Protein AF-A0A6L9YVB8-F1 (afdb_monomer)

pLDDT: mean 88.88, std 10.33, range [46.5, 97.81]

Mean predicted aligned error: 9.65 Å

Nearest PDB structures (foldseek):
  4tko-assembly1_B  TM=4.873E-01  e=1.739E-03  Aquifex aeolicus VF5
  4mh6-assembly1_A  TM=8.740E-01  e=1.636E-01  Vibrio parahaemolyticus RIMD 2210633
  7nna-assembly1_A  TM=8.241E-01  e=1.924E-01  Klebsiella pneumoniae
  5xg2-assembly1_A  TM=4.165E-01  e=1.598E-02  Pyrococcus yayanosii CH1
  7a0g-assembly1_FFF  TM=4.648E-01  e=8.749E-01  Serratia marcescens

Radius of gyration: 40.39 Å; Cα contacts (8 Å, |Δi|>4): 113; chains: 1; bounding box: 75×38×118 Å

Solvent-accessible surface area (backbone atoms only — not comparable to full-atom values): 9474 Å² total; per-residue (Å²): 134,66,64,69,61,50,54,57,52,53,53,48,55,53,35,51,50,46,32,55,51,26,49,48,45,30,53,55,25,51,52,48,28,53,51,28,50,51,47,32,53,51,29,51,51,49,33,51,51,26,51,51,48,32,52,50,28,52,52,51,27,54,52,25,48,54,50,22,55,50,27,46,53,47,25,56,49,38,51,53,36,40,77,70,68,77,52,56,72,68,59,32,50,51,31,47,51,50,25,52,53,26,46,53,46,28,54,52,24,50,52,43,34,55,50,27,51,50,47,33,53,52,28,49,52,51,31,52,52,31,49,51,50,31,54,53,26,49,53,46,29,56,53,24,50,52,46,28,52,52,32,49,52,53,38,51,53,52,53,50,54,56,53,70,72,56,90,68,80,95,66,94,83,80,87,87,78,84,95,77,72,90,71,135

Sequence (184 aa):
MPIASCLARSAITVAAAAEVEATKGVITAMASLQQSQASVRAEQANQARALASLAQAKADMKKAIAARNLAETEMKRYQRLWQQGVVSASDRDRAVTQFQDAQAAVEAAEAGIVSAQSQIRAAQASLEAARGELIAAQAQIDTAESAVSSAKAQLNKRNVILKDTVLRAPFDGIVAYLNIREGL

Foldseek 3Di:
DVPVVVVLVVVLVVLVVQLVVLVVLLVVLVVLLVVLVVQLVVLVVQLVVLVVQLVVLVVQLVVLVVQLVVLVVLLVVVVVCVVVVNDDPVSNVVSVVSNVVSVVSNVVSVVSNVVSVVSNVVSVVSSVVSVVSSVVSVVSNVVSVVSSVVSVVVSVVSVVVSVVVDDDDPDDDDDPDDPDDDDD

Structure (mmCIF, N/CA/C/O backbone):
data_AF-A0A6L9YVB8-F1
#
_entry.id   AF-A0A6L9YVB8-F1
#
loop_
_atom_site.group_PDB
_atom_site.id
_atom_site.type_symbol
_atom_site.label_atom_id
_atom_site.label_alt_id
_atom_site.label_comp_id
_atom_site.label_asym_id
_atom_site.label_entity_id
_atom_site.label_seq_id
_atom_site.pdbx_PDB_ins_code
_atom_site.Cartn_x
_atom_site.Cartn_y
_atom_site.Cartn_z
_atom_site.occupancy
_atom_site.B_iso_or_equiv
_atom_site.auth_seq_id
_atom_site.auth_comp_id
_atom_site.auth_asym_id
_atom_site.auth_atom_id
_atom_site.pdbx_PDB_model_num
ATOM 1 N N . MET 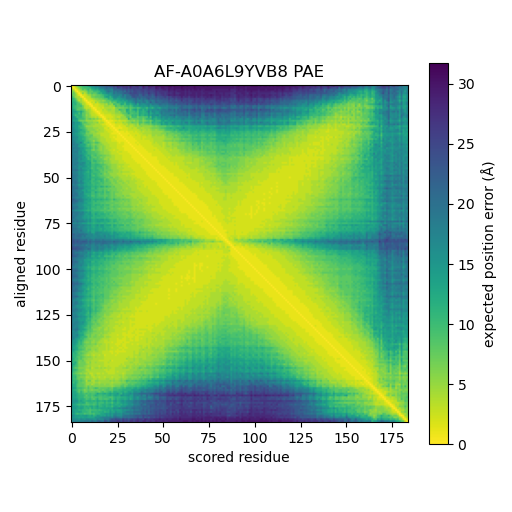A 1 1 ? 30.665 -2.727 -63.422 1.00 46.50 1 MET A N 1
ATOM 2 C CA . MET A 1 1 ? 30.998 -2.441 -62.006 1.00 46.50 1 MET A CA 1
ATOM 3 C C . MET A 1 1 ? 29.789 -2.542 -61.036 1.00 46.50 1 MET A C 1
ATOM 5 O O . MET A 1 1 ? 29.476 -1.558 -60.377 1.00 46.50 1 MET A O 1
ATOM 9 N N . PRO A 1 2 ? 29.093 -3.690 -60.871 1.00 52.44 2 PRO A N 1
ATOM 10 C CA . PRO A 1 2 ? 27.912 -3.752 -59.988 1.00 52.44 2 PRO A CA 1
ATOM 11 C C . PRO A 1 2 ? 28.210 -4.158 -58.526 1.00 52.44 2 PRO A C 1
ATOM 13 O O . PRO A 1 2 ? 27.373 -3.956 -57.651 1.00 52.44 2 PRO A O 1
ATOM 16 N N . ILE A 1 3 ? 29.392 -4.713 -58.230 1.00 50.06 3 ILE A N 1
ATOM 17 C CA . ILE A 1 3 ? 29.638 -5.453 -56.974 1.00 50.06 3 ILE A CA 1
ATOM 18 C C . ILE A 1 3 ? 29.879 -4.518 -55.769 1.00 50.06 3 ILE A C 1
ATOM 20 O O . ILE A 1 3 ? 29.313 -4.740 -54.701 1.00 50.06 3 ILE A O 1
ATOM 24 N N . ALA A 1 4 ? 30.636 -3.426 -55.940 1.00 52.09 4 ALA A N 1
ATOM 25 C CA . ALA A 1 4 ? 30.915 -2.464 -54.862 1.00 52.09 4 ALA A CA 1
ATOM 26 C C . ALA A 1 4 ? 29.665 -1.661 -54.437 1.00 52.09 4 ALA A C 1
ATOM 28 O O . ALA A 1 4 ? 29.431 -1.444 -53.249 1.00 52.09 4 ALA A O 1
ATOM 29 N N . SER A 1 5 ? 28.817 -1.297 -55.406 1.00 55.34 5 SER A N 1
ATOM 30 C CA . SER A 1 5 ? 27.513 -0.656 -55.174 1.00 55.34 5 SER A CA 1
ATOM 31 C C . SER A 1 5 ? 26.540 -1.590 -54.441 1.00 55.34 5 SER A C 1
ATOM 33 O O . SER A 1 5 ? 25.846 -1.166 -53.517 1.00 55.34 5 SER A O 1
ATOM 35 N N . CYS A 1 6 ? 26.538 -2.885 -54.779 1.00 56.59 6 CYS A N 1
ATOM 36 C CA . CYS A 1 6 ? 25.674 -3.875 -54.137 1.00 56.59 6 CYS A CA 1
ATOM 37 C C . CYS A 1 6 ? 26.050 -4.128 -52.662 1.00 56.59 6 CYS A C 1
ATOM 39 O O . CYS A 1 6 ? 25.160 -4.192 -51.816 1.00 56.59 6 CYS A O 1
ATOM 41 N N . LEU A 1 7 ? 27.349 -4.198 -52.340 1.00 60.94 7 LEU A N 1
ATOM 42 C CA . LEU A 1 7 ? 27.860 -4.383 -50.970 1.00 60.94 7 LEU A CA 1
ATOM 43 C C . LEU A 1 7 ? 27.592 -3.175 -50.057 1.00 60.94 7 LEU A C 1
ATOM 45 O O . LEU A 1 7 ? 27.218 -3.334 -48.894 1.00 60.94 7 LEU A O 1
ATOM 49 N N . ALA A 1 8 ? 27.754 -1.955 -50.574 1.00 63.12 8 ALA A N 1
ATOM 50 C CA . ALA A 1 8 ? 27.463 -0.745 -49.806 1.00 63.12 8 ALA A CA 1
ATOM 51 C C . ALA A 1 8 ? 25.956 -0.603 -49.526 1.00 63.12 8 ALA A C 1
ATOM 53 O O . ALA A 1 8 ? 25.550 -0.206 -48.432 1.00 63.12 8 ALA A O 1
ATOM 54 N N . ARG A 1 9 ? 25.115 -1.002 -50.487 1.00 68.44 9 ARG A N 1
ATOM 55 C CA . ARG A 1 9 ? 23.655 -0.973 -50.350 1.00 68.44 9 ARG A CA 1
ATOM 56 C C . ARG A 1 9 ? 23.138 -2.051 -49.392 1.00 68.44 9 ARG A C 1
ATOM 58 O O . ARG A 1 9 ? 22.265 -1.748 -48.583 1.00 68.44 9 ARG A O 1
ATOM 65 N N . SER A 1 10 ? 23.722 -3.254 -49.399 1.00 70.19 10 SER A N 1
ATOM 66 C CA . SER A 1 10 ? 23.383 -4.307 -48.430 1.00 70.19 10 SER A CA 1
ATOM 67 C C . SER A 1 10 ? 23.816 -3.956 -46.999 1.00 70.19 10 SER A C 1
ATOM 69 O O . SER A 1 10 ? 23.115 -4.274 -46.040 1.00 70.19 10 SER A O 1
ATOM 71 N N . ALA A 1 11 ? 24.938 -3.250 -46.826 1.00 70.38 11 ALA A N 1
ATOM 72 C CA . ALA A 1 11 ? 25.381 -2.780 -45.511 1.00 70.38 11 ALA A CA 1
ATOM 73 C C . ALA A 1 11 ? 24.422 -1.740 -44.895 1.00 70.38 11 ALA A C 1
ATOM 75 O O . ALA A 1 11 ? 24.215 -1.736 -43.682 1.00 70.38 11 ALA A O 1
ATOM 76 N N . ILE A 1 12 ? 23.799 -0.889 -45.717 1.00 74.44 12 ILE A N 1
ATOM 77 C CA . ILE A 1 12 ? 22.798 0.089 -45.262 1.00 74.44 12 ILE A CA 1
ATOM 78 C C . ILE A 1 12 ? 21.484 -0.599 -44.898 1.00 74.44 12 ILE A C 1
ATOM 80 O O . ILE A 1 12 ? 20.889 -0.249 -43.886 1.00 74.44 12 ILE A O 1
ATOM 84 N N . THR A 1 13 ? 21.046 -1.610 -45.655 1.00 76.69 13 THR A N 1
ATOM 85 C CA . THR A 1 13 ? 19.832 -2.366 -45.302 1.00 76.69 13 THR A CA 1
ATOM 86 C C . THR A 1 13 ? 19.990 -3.134 -43.990 1.00 76.69 13 THR A C 1
ATOM 88 O O . THR A 1 13 ? 19.048 -3.193 -43.206 1.00 76.69 13 THR A O 1
ATOM 91 N N . VAL A 1 14 ? 21.186 -3.664 -43.703 1.00 79.25 14 VAL A N 1
ATOM 92 C CA . VAL A 1 14 ? 21.484 -4.312 -42.412 1.00 79.25 14 VAL A CA 1
ATOM 93 C C . VAL A 1 14 ? 21.508 -3.288 -41.274 1.00 79.25 14 VAL A C 1
ATOM 95 O O . VAL A 1 14 ? 20.951 -3.537 -40.209 1.00 79.25 14 VAL A O 1
ATOM 98 N N . ALA A 1 15 ? 22.089 -2.108 -41.499 1.00 72.12 15 ALA A N 1
ATOM 99 C CA . ALA A 1 15 ? 22.085 -1.033 -40.510 1.00 72.12 15 ALA A CA 1
ATOM 100 C C . ALA A 1 15 ? 20.670 -0.453 -40.273 1.00 72.12 15 ALA A C 1
ATOM 102 O O . ALA A 1 15 ? 20.335 -0.109 -39.144 1.00 72.12 15 ALA A O 1
ATOM 103 N N . ALA A 1 16 ? 19.812 -0.417 -41.299 1.00 76.19 16 ALA A N 1
ATOM 104 C CA . ALA A 1 16 ? 18.411 -0.001 -41.189 1.00 76.19 16 ALA A CA 1
ATOM 105 C C . ALA A 1 16 ? 17.584 -1.027 -40.407 1.00 76.19 16 ALA A C 1
ATOM 107 O O . ALA A 1 16 ? 16.776 -0.660 -39.558 1.00 76.19 16 ALA A O 1
ATOM 108 N N . ALA A 1 17 ? 17.840 -2.319 -40.625 1.00 76.50 17 ALA A N 1
ATOM 109 C CA . ALA A 1 17 ? 17.250 -3.382 -39.820 1.00 76.50 17 ALA A CA 1
ATOM 110 C C . ALA A 1 17 ? 17.662 -3.285 -38.338 1.00 76.50 17 ALA A C 1
ATOM 112 O O . ALA A 1 17 ? 16.832 -3.529 -37.466 1.00 76.50 17 ALA A O 1
ATOM 113 N N . ALA A 1 18 ? 18.898 -2.865 -38.040 1.00 78.00 18 ALA A N 1
ATOM 114 C CA . ALA A 1 18 ? 19.359 -2.655 -36.665 1.00 78.00 18 ALA A CA 1
ATOM 115 C C . ALA A 1 18 ? 18.632 -1.496 -35.950 1.00 78.00 18 ALA A C 1
ATOM 117 O O . ALA A 1 18 ? 18.346 -1.602 -34.760 1.00 78.00 18 ALA A O 1
ATOM 118 N N . GLU A 1 19 ? 18.274 -0.414 -36.654 1.00 78.81 19 GLU A N 1
ATOM 119 C CA . GLU A 1 19 ? 17.447 0.667 -36.088 1.00 78.81 19 GLU A CA 1
ATOM 120 C C . GLU A 1 19 ? 16.006 0.201 -35.818 1.00 78.81 19 GLU A C 1
ATOM 122 O O . GLU A 1 19 ? 15.428 0.506 -34.772 1.00 78.81 19 GLU A O 1
ATOM 127 N N . VAL A 1 20 ? 15.429 -0.585 -36.732 1.00 83.38 20 VAL A N 1
ATOM 128 C CA . VAL A 1 20 ? 14.093 -1.175 -36.547 1.00 83.38 20 VAL A CA 1
ATOM 129 C C . VAL A 1 20 ? 14.074 -2.131 -35.350 1.00 83.38 20 VAL A C 1
ATOM 131 O O . VAL A 1 20 ? 13.116 -2.144 -34.583 1.00 83.38 20 VAL A O 1
ATOM 134 N N . GLU A 1 21 ? 15.134 -2.906 -35.137 1.00 80.88 21 GLU A N 1
ATOM 135 C CA . GLU A 1 21 ? 15.222 -3.796 -33.978 1.00 80.88 21 GLU A CA 1
ATOM 136 C C . GLU A 1 21 ? 15.418 -3.024 -32.665 1.00 80.88 21 GLU A C 1
ATOM 138 O O . GLU A 1 21 ? 14.749 -3.306 -31.671 1.00 80.88 21 GLU A O 1
ATOM 143 N N . ALA A 1 22 ? 16.248 -1.978 -32.671 1.00 80.88 22 ALA A N 1
ATOM 144 C CA . ALA A 1 22 ? 16.422 -1.110 -31.508 1.00 80.88 22 ALA A CA 1
ATOM 145 C C . ALA A 1 22 ? 15.116 -0.382 -31.127 1.00 80.88 22 ALA A C 1
ATOM 147 O O . ALA A 1 22 ? 14.786 -0.268 -29.948 1.00 80.88 22 ALA A O 1
ATOM 148 N N . THR A 1 23 ? 14.329 0.066 -32.112 1.00 84.00 23 THR A N 1
ATOM 149 C CA . THR A 1 23 ? 13.027 0.717 -31.865 1.00 84.00 23 THR A CA 1
ATOM 150 C C . THR A 1 23 ? 11.964 -0.260 -31.366 1.00 84.00 23 THR A C 1
ATOM 152 O O . THR A 1 23 ? 11.189 0.097 -30.480 1.00 84.00 23 THR A O 1
ATOM 155 N N . LYS A 1 24 ? 11.957 -1.515 -31.834 1.00 86.94 24 LYS A N 1
ATOM 156 C CA . LYS A 1 24 ? 11.151 -2.578 -31.206 1.00 86.94 24 LYS A CA 1
ATOM 157 C C . LYS A 1 24 ? 11.552 -2.808 -29.751 1.00 86.94 24 LYS A C 1
ATOM 159 O O . LYS A 1 24 ? 10.667 -2.972 -28.918 1.00 86.94 24 LYS A O 1
ATOM 164 N N . GLY A 1 25 ? 12.849 -2.750 -29.437 1.00 86.94 25 GLY A N 1
ATOM 165 C CA . GLY A 1 25 ? 13.351 -2.795 -28.061 1.00 86.94 25 GLY A CA 1
ATOM 166 C C . GLY A 1 25 ? 12.708 -1.724 -27.174 1.00 86.94 25 GLY A C 1
ATOM 167 O O . GLY A 1 25 ? 12.190 -2.042 -26.103 1.00 86.94 25 GLY A O 1
ATOM 168 N N . VAL A 1 26 ? 12.624 -0.482 -27.664 1.00 89.69 26 VAL A N 1
ATOM 169 C CA . VAL A 1 26 ? 11.918 0.610 -26.967 1.00 89.69 26 VAL A CA 1
ATOM 170 C C . VAL A 1 26 ? 10.433 0.287 -26.787 1.00 89.69 26 VAL A C 1
ATOM 172 O O . VAL A 1 26 ? 9.921 0.418 -25.682 1.00 89.69 26 VAL A O 1
ATOM 175 N N . ILE A 1 27 ? 9.740 -0.205 -27.819 1.00 89.94 27 ILE A N 1
ATOM 176 C CA . ILE A 1 27 ? 8.314 -0.573 -27.716 1.00 89.94 27 ILE A CA 1
ATOM 177 C C . ILE A 1 27 ? 8.095 -1.654 -26.646 1.00 89.94 27 ILE A C 1
ATOM 179 O O . ILE A 1 27 ? 7.169 -1.549 -25.842 1.00 89.94 27 ILE A O 1
ATOM 183 N N . THR A 1 28 ? 8.957 -2.673 -26.592 1.00 89.69 28 THR A N 1
ATOM 184 C CA . THR A 1 28 ? 8.869 -3.722 -25.565 1.00 89.69 28 THR A CA 1
ATOM 185 C C . THR A 1 28 ? 9.158 -3.194 -24.157 1.00 89.69 28 THR A C 1
ATOM 187 O O . THR A 1 28 ? 8.483 -3.601 -23.213 1.00 89.69 28 THR A O 1
ATOM 190 N N . ALA A 1 29 ? 10.084 -2.240 -24.012 1.00 89.50 29 ALA A N 1
ATOM 191 C CA . ALA A 1 29 ? 10.382 -1.583 -22.738 1.00 89.50 29 ALA A CA 1
ATOM 192 C C . ALA A 1 29 ? 9.262 -0.616 -22.296 1.00 89.50 29 ALA A C 1
ATOM 194 O O . ALA A 1 29 ? 8.936 -0.510 -21.118 1.00 89.50 29 ALA A O 1
ATOM 195 N N . MET A 1 30 ? 8.592 0.055 -23.236 1.00 88.50 30 MET A N 1
ATOM 196 C CA . MET A 1 30 ? 7.396 0.849 -22.936 1.00 88.50 30 MET A CA 1
ATOM 197 C C . MET A 1 30 ? 6.230 -0.040 -22.492 1.00 88.50 30 MET A C 1
ATOM 199 O O . MET A 1 30 ? 5.486 0.323 -21.580 1.00 88.50 30 MET A O 1
ATOM 203 N N . ALA A 1 31 ? 6.080 -1.223 -23.095 1.00 92.00 31 ALA A N 1
ATOM 204 C CA . ALA A 1 31 ? 5.087 -2.202 -22.665 1.00 92.00 31 ALA A CA 1
ATOM 205 C C . ALA A 1 31 ? 5.377 -2.734 -21.249 1.00 92.00 31 ALA A C 1
ATOM 207 O O . ALA A 1 31 ? 4.446 -2.867 -20.452 1.00 92.00 31 ALA A O 1
ATOM 208 N N . SER A 1 32 ? 6.647 -2.979 -20.897 1.00 89.88 32 SER A N 1
ATOM 209 C CA . SER A 1 32 ? 7.015 -3.364 -19.527 1.00 89.88 32 SER A CA 1
ATOM 210 C C . SER A 1 32 ? 6.775 -2.228 -18.527 1.00 89.88 32 SER A C 1
ATOM 212 O O . SER A 1 32 ? 6.218 -2.482 -17.461 1.00 89.88 32 SER A O 1
ATOM 214 N N . LEU A 1 33 ? 7.059 -0.969 -18.886 1.00 92.75 33 LEU A N 1
ATOM 215 C CA . LEU A 1 33 ? 6.721 0.194 -18.054 1.00 92.75 33 LEU A CA 1
ATOM 216 C C . LEU A 1 33 ? 5.211 0.299 -17.804 1.00 92.75 33 LEU A C 1
ATOM 218 O O . LEU A 1 33 ? 4.792 0.501 -16.664 1.00 92.75 33 LEU A O 1
ATOM 222 N N . GLN A 1 34 ? 4.390 0.149 -18.845 1.00 93.06 34 GLN A N 1
ATOM 223 C CA . GLN A 1 34 ? 2.929 0.149 -18.726 1.00 93.06 34 GLN A CA 1
ATOM 224 C C . GLN A 1 34 ? 2.459 -0.941 -17.746 1.00 93.06 34 GLN A C 1
ATOM 226 O O . GLN A 1 34 ? 1.597 -0.688 -16.900 1.00 93.06 34 GLN A O 1
ATOM 231 N N . GLN A 1 35 ? 3.051 -2.136 -17.826 1.00 92.06 35 GLN A N 1
ATOM 232 C CA . GLN A 1 35 ? 2.756 -3.242 -16.919 1.00 92.06 35 GLN A CA 1
ATOM 233 C C . GLN A 1 35 ? 3.156 -2.911 -15.473 1.00 92.06 35 GLN A C 1
ATOM 235 O O . GLN A 1 35 ? 2.337 -3.068 -14.569 1.00 92.06 35 GLN A O 1
ATOM 240 N N . SER A 1 36 ? 4.362 -2.385 -15.241 1.00 92.44 36 SER A N 1
ATOM 241 C CA . SER A 1 36 ? 4.813 -1.974 -13.903 1.00 92.44 36 SER A CA 1
ATOM 242 C C . SER A 1 36 ? 3.963 -0.838 -13.326 1.00 92.44 36 SER A C 1
ATOM 244 O O . SER A 1 36 ? 3.639 -0.841 -12.140 1.00 92.44 36 SER A O 1
ATOM 246 N N . GLN A 1 37 ? 3.520 0.115 -14.152 1.00 92.25 37 GLN A N 1
ATOM 247 C CA . GLN A 1 37 ? 2.579 1.157 -13.730 1.00 92.25 37 GLN A CA 1
ATOM 248 C C . GLN A 1 37 ? 1.223 0.575 -13.314 1.00 92.25 37 GLN A C 1
ATOM 250 O O . GLN A 1 37 ? 0.637 1.032 -12.329 1.00 92.25 37 GLN A O 1
ATOM 255 N N . ALA A 1 38 ? 0.720 -0.430 -14.036 1.00 94.31 38 ALA A N 1
ATOM 256 C CA . ALA A 1 38 ? -0.497 -1.137 -13.651 1.00 94.31 38 ALA A CA 1
ATOM 257 C C . ALA A 1 38 ? -0.318 -1.866 -12.309 1.00 94.31 38 ALA A C 1
ATOM 259 O O . ALA A 1 38 ? -1.193 -1.755 -11.448 1.00 94.31 38 ALA A O 1
ATOM 260 N N . SER A 1 39 ? 0.833 -2.511 -12.086 1.00 92.62 39 SER A N 1
ATOM 261 C CA . SER A 1 39 ? 1.182 -3.129 -10.799 1.00 92.62 39 SER A CA 1
ATOM 262 C C . SER A 1 39 ? 1.204 -2.106 -9.658 1.00 92.62 39 SER A C 1
ATOM 264 O O . SER A 1 39 ? 0.570 -2.324 -8.629 1.00 92.62 39 SER A O 1
ATOM 266 N N . VAL A 1 40 ? 1.826 -0.934 -9.847 1.00 95.12 40 VAL A N 1
ATOM 267 C CA . VAL A 1 40 ? 1.829 0.137 -8.831 1.00 95.12 40 VAL A CA 1
ATOM 268 C C . VAL A 1 40 ? 0.410 0.610 -8.505 1.00 95.12 40 VAL A C 1
ATOM 270 O O . VAL A 1 40 ? 0.088 0.814 -7.335 1.00 95.12 40 VAL A O 1
ATOM 273 N N . ARG A 1 41 ? -0.463 0.768 -9.508 1.00 94.38 41 ARG A N 1
ATOM 274 C CA . ARG A 1 41 ? -1.871 1.141 -9.275 1.00 94.38 41 ARG A CA 1
ATOM 275 C C . ARG A 1 41 ? -2.630 0.057 -8.506 1.00 94.38 41 ARG A C 1
ATOM 277 O O . ARG A 1 41 ? -3.432 0.387 -7.633 1.00 94.38 41 ARG A O 1
ATOM 284 N N . ALA A 1 42 ? -2.372 -1.217 -8.799 1.00 94.12 42 ALA A N 1
ATOM 285 C CA . ALA A 1 42 ? -2.955 -2.331 -8.057 1.00 94.12 42 ALA A CA 1
ATOM 286 C C . ALA A 1 42 ? -2.504 -2.318 -6.587 1.00 94.12 42 ALA A C 1
ATOM 288 O O . ALA A 1 42 ? -3.342 -2.410 -5.690 1.00 94.12 42 ALA A O 1
ATOM 289 N N . GLU A 1 43 ? -1.215 -2.090 -6.321 1.00 94.44 43 GLU A N 1
ATOM 290 C CA . GLU A 1 43 ? -0.699 -2.001 -4.950 1.00 94.44 43 GLU A CA 1
ATOM 291 C C . GLU A 1 43 ? -1.195 -0.758 -4.199 1.00 94.44 43 GLU A C 1
ATOM 293 O O . GLU A 1 43 ? -1.485 -0.821 -3.004 1.00 94.44 43 GLU A O 1
ATOM 298 N N . GLN A 1 44 ? -1.402 0.365 -4.890 1.00 93.12 44 GLN A N 1
ATOM 299 C CA . GLN A 1 44 ? -2.068 1.537 -4.308 1.00 93.12 44 GLN A CA 1
ATOM 300 C C . GLN A 1 44 ? -3.502 1.212 -3.875 1.00 93.12 44 GLN A C 1
ATOM 302 O O . GLN A 1 44 ? -3.930 1.602 -2.786 1.00 93.12 44 GLN A O 1
ATOM 307 N N . ALA A 1 45 ? -4.240 0.453 -4.689 1.00 95.62 45 ALA A N 1
ATOM 308 C CA . ALA A 1 45 ? -5.564 -0.026 -4.312 1.00 95.62 45 ALA A CA 1
ATOM 309 C C . ALA A 1 45 ? -5.497 -1.006 -3.126 1.00 95.62 45 ALA A C 1
ATOM 311 O O . ALA A 1 45 ? -6.340 -0.940 -2.230 1.00 95.62 45 ALA A O 1
ATOM 312 N N . ASN A 1 46 ? -4.484 -1.876 -3.060 1.00 94.19 46 ASN A N 1
ATOM 313 C CA . ASN A 1 46 ? -4.251 -2.766 -1.914 1.00 94.19 46 ASN A CA 1
ATOM 314 C C . ASN A 1 46 ? -4.012 -1.975 -0.625 1.00 94.19 46 ASN A C 1
ATOM 316 O O . ASN A 1 46 ? -4.627 -2.265 0.402 1.00 94.19 46 ASN A O 1
ATOM 320 N N . GLN A 1 47 ? -3.187 -0.931 -0.691 1.00 94.50 47 GLN A N 1
ATOM 321 C CA . GLN A 1 47 ? -2.941 -0.036 0.434 1.00 94.50 47 GLN A CA 1
ATOM 322 C C . GLN A 1 47 ? -4.228 0.663 0.890 1.00 94.50 47 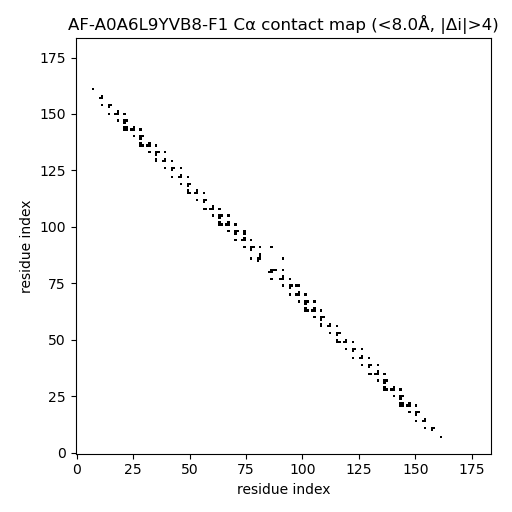GLN A C 1
ATOM 324 O O . GLN A 1 47 ? -4.512 0.710 2.088 1.00 94.50 47 GLN A O 1
ATOM 329 N N . ALA A 1 48 ? -5.040 1.162 -0.046 1.00 94.12 48 ALA A N 1
ATOM 330 C CA . ALA A 1 48 ? -6.325 1.779 0.273 1.00 94.12 48 ALA A CA 1
ATOM 331 C C . ALA A 1 48 ? -7.282 0.790 0.964 1.00 94.12 48 ALA A C 1
ATOM 333 O O . ALA A 1 48 ? -7.925 1.141 1.955 1.00 94.12 48 ALA A O 1
ATOM 334 N N . ARG A 1 49 ? -7.324 -0.470 0.508 1.00 95.56 49 ARG A N 1
ATOM 335 C CA . ARG A 1 49 ? -8.095 -1.543 1.159 1.00 95.56 49 ARG A CA 1
ATOM 336 C C . ARG A 1 49 ? -7.604 -1.824 2.582 1.00 95.56 49 ARG A C 1
ATOM 338 O O . ARG A 1 49 ? -8.422 -1.944 3.493 1.00 95.56 49 ARG A O 1
ATOM 345 N N . ALA A 1 50 ? -6.290 -1.868 2.800 1.00 95.19 50 ALA A N 1
ATOM 346 C CA . ALA A 1 50 ? -5.711 -2.061 4.130 1.00 95.19 50 ALA A CA 1
ATOM 347 C C . ALA A 1 50 ? -6.019 -0.883 5.079 1.00 95.19 50 ALA A C 1
ATOM 349 O O . ALA A 1 50 ? -6.342 -1.090 6.249 1.00 95.19 50 ALA A O 1
ATOM 350 N N . LEU A 1 51 ? -5.998 0.356 4.575 1.00 94.44 51 LEU A N 1
ATOM 351 C CA . LEU A 1 51 ? -6.399 1.542 5.340 1.00 94.44 51 LEU A CA 1
ATOM 352 C C . LEU A 1 51 ? -7.886 1.515 5.718 1.00 94.44 51 LEU A C 1
ATOM 354 O O . LEU A 1 51 ? -8.234 1.855 6.850 1.00 94.44 51 LEU A O 1
ATOM 358 N N . ALA A 1 52 ? -8.757 1.072 4.807 1.00 96.69 52 ALA A N 1
ATOM 359 C CA . ALA A 1 52 ? -10.176 0.883 5.097 1.00 96.69 52 ALA A CA 1
ATOM 360 C C . ALA A 1 52 ? -10.398 -0.194 6.176 1.00 96.69 52 ALA A C 1
ATOM 362 O O . ALA A 1 52 ? -11.178 0.019 7.103 1.00 96.69 52 ALA A O 1
ATOM 363 N N . SER A 1 53 ? -9.652 -1.302 6.116 1.00 95.19 53 SER A N 1
ATOM 364 C CA . SER A 1 53 ? -9.651 -2.345 7.154 1.00 95.19 53 SER A CA 1
ATOM 365 C C . SER A 1 53 ? -9.248 -1.788 8.528 1.00 95.19 53 SER A C 1
ATOM 367 O O . SER A 1 53 ? -9.922 -2.034 9.528 1.00 95.19 53 SER A O 1
ATOM 369 N N . LEU A 1 54 ? -8.215 -0.937 8.589 1.00 96.56 54 LEU A N 1
ATOM 370 C CA . LEU A 1 54 ? -7.824 -0.258 9.830 1.00 96.56 54 LEU A CA 1
ATOM 371 C C . LEU A 1 54 ? -8.924 0.674 10.356 1.00 96.56 54 LEU A C 1
ATOM 373 O O . LEU A 1 54 ? -9.145 0.742 11.567 1.00 96.56 54 LEU A O 1
ATOM 377 N N . ALA A 1 55 ? -9.594 1.418 9.474 1.00 96.38 55 ALA A N 1
ATOM 378 C CA . ALA A 1 55 ? -10.696 2.290 9.870 1.00 96.38 55 ALA A CA 1
ATOM 379 C C . ALA A 1 55 ? -11.855 1.483 10.477 1.00 96.38 55 ALA A C 1
ATOM 381 O O . ALA A 1 55 ? -12.386 1.874 11.519 1.00 96.38 55 ALA A O 1
ATOM 382 N N . GLN A 1 56 ? -12.178 0.332 9.882 1.00 96.31 56 GLN A N 1
ATOM 383 C CA . GLN A 1 56 ? -13.171 -0.602 10.403 1.00 96.31 56 GLN A CA 1
ATOM 384 C C . GLN A 1 56 ? -12.761 -1.155 11.777 1.00 96.31 56 GLN A C 1
ATOM 386 O O . GLN A 1 56 ? -13.518 -1.018 12.735 1.00 96.31 56 GLN A O 1
ATOM 391 N N . ALA A 1 57 ? -11.527 -1.650 11.923 1.00 96.62 57 ALA A N 1
ATOM 392 C CA . ALA A 1 57 ? -11.012 -2.159 13.198 1.00 96.62 57 ALA A CA 1
ATOM 393 C C . ALA A 1 57 ? -11.040 -1.095 14.313 1.00 96.62 57 ALA A C 1
ATOM 395 O O . ALA A 1 57 ? -11.406 -1.377 15.453 1.00 96.62 57 ALA A O 1
ATOM 396 N N . LYS A 1 58 ? -10.725 0.166 13.987 1.00 95.56 58 LYS A N 1
ATOM 397 C CA . LYS A 1 58 ? -10.849 1.294 14.927 1.00 95.56 58 LYS A CA 1
ATOM 398 C C . LYS A 1 58 ? -12.298 1.582 15.316 1.00 95.56 58 LYS A C 1
ATOM 400 O O . LYS A 1 58 ? -12.555 1.960 16.459 1.00 95.56 58 LYS A O 1
ATOM 405 N N . ALA A 1 59 ? -13.242 1.452 14.386 1.00 97.69 59 ALA A N 1
ATOM 406 C CA . ALA A 1 59 ? -14.661 1.611 14.688 1.00 97.69 59 ALA A CA 1
ATOM 407 C C . ALA A 1 59 ? -15.158 0.491 15.615 1.00 97.69 59 ALA A C 1
ATOM 409 O O . ALA A 1 59 ? -15.884 0.764 16.571 1.00 97.69 59 ALA A O 1
ATOM 410 N N . ASP A 1 60 ? -14.712 -0.741 15.384 1.00 95.44 60 ASP A N 1
ATOM 411 C CA . ASP A 1 60 ? -15.071 -1.891 16.211 1.00 95.44 60 ASP A CA 1
ATOM 412 C C . ASP A 1 60 ? -14.451 -1.798 17.614 1.00 95.44 60 ASP A C 1
ATOM 414 O O . ASP A 1 60 ? -15.150 -2.029 18.600 1.00 95.44 60 ASP A O 1
ATOM 418 N N . MET A 1 61 ? -13.215 -1.296 17.742 1.00 96.88 61 MET A N 1
ATOM 419 C CA . MET A 1 61 ? -12.623 -0.956 19.044 1.00 96.88 61 MET A CA 1
ATOM 420 C C . MET A 1 61 ? -13.455 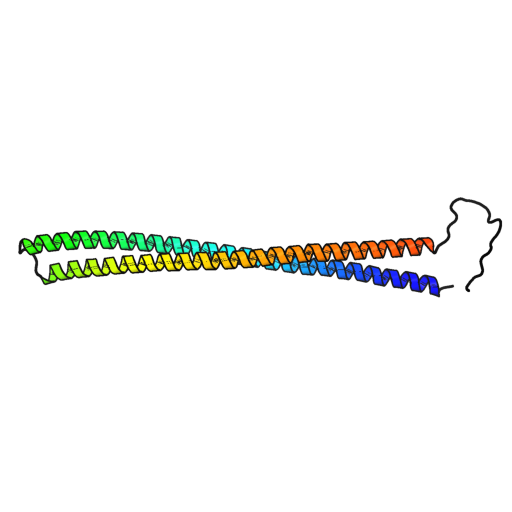0.088 19.796 1.00 96.88 61 MET A C 1
ATOM 422 O O . MET A 1 61 ? -13.724 -0.075 20.984 1.00 96.88 61 MET A O 1
ATOM 426 N N . LYS A 1 62 ? -13.923 1.148 19.123 1.00 96.94 62 LYS A N 1
ATOM 427 C CA . LYS A 1 62 ? -14.786 2.156 19.765 1.00 96.94 62 LYS A CA 1
ATOM 428 C C . LYS A 1 62 ? -16.095 1.551 20.277 1.00 96.94 62 LYS A C 1
ATOM 430 O O . LYS A 1 62 ? -16.523 1.894 21.378 1.00 96.94 62 LYS A O 1
ATOM 435 N N . LYS A 1 63 ? -16.716 0.651 19.508 1.00 96.62 63 LYS A N 1
ATOM 436 C CA . LYS A 1 63 ? -17.920 -0.076 19.944 1.00 96.62 63 LYS A CA 1
ATOM 437 C C . LYS A 1 63 ? -17.628 -0.960 21.158 1.00 96.62 63 LYS A C 1
ATOM 439 O O . LYS A 1 63 ? -18.392 -0.921 22.118 1.00 96.62 63 LYS A O 1
ATOM 444 N N . ALA A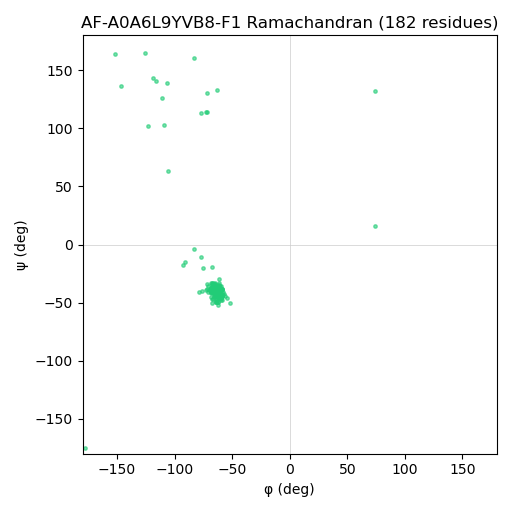 1 64 ? -16.514 -1.693 21.146 1.00 97.19 64 ALA A N 1
ATOM 445 C CA . ALA A 1 64 ? -16.100 -2.543 22.261 1.00 97.19 64 ALA A CA 1
ATOM 446 C C . ALA A 1 64 ? -15.836 -1.727 23.539 1.00 97.19 64 ALA A C 1
ATOM 448 O O . ALA A 1 64 ? -16.306 -2.095 24.612 1.00 97.19 64 ALA A O 1
ATOM 449 N N . ILE A 1 65 ? -15.174 -0.570 23.427 1.00 96.69 65 ILE A N 1
ATOM 450 C CA . ILE A 1 65 ? -14.942 0.338 24.562 1.00 96.69 65 ILE A CA 1
ATOM 451 C C . ILE A 1 65 ? -16.268 0.854 25.12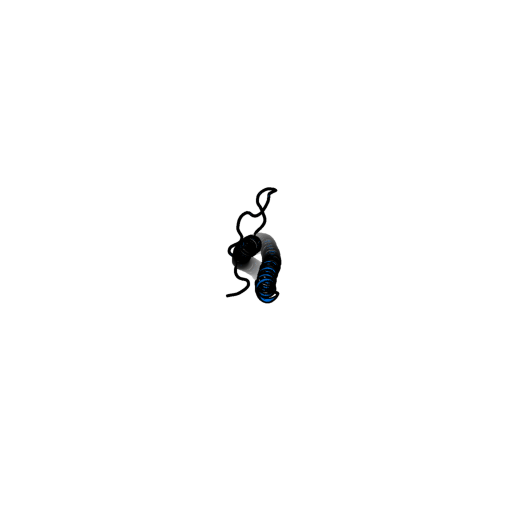9 1.00 96.69 65 ILE A C 1
ATOM 453 O O . ILE A 1 65 ? -16.452 0.871 26.344 1.00 96.69 65 ILE A O 1
ATOM 457 N N . ALA A 1 66 ? -17.211 1.252 24.270 1.00 97.81 66 ALA A N 1
ATOM 458 C CA . ALA A 1 66 ? -18.527 1.697 24.721 1.00 97.81 66 ALA A CA 1
ATOM 459 C C . ALA A 1 66 ?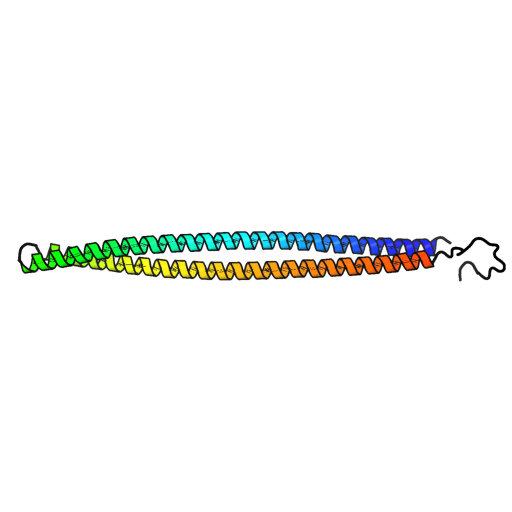 -19.279 0.583 25.474 1.00 97.81 66 ALA A C 1
ATOM 461 O O . ALA A 1 66 ? -19.837 0.837 26.542 1.00 97.81 66 ALA A O 1
ATOM 462 N N . ALA A 1 67 ? -19.235 -0.652 24.964 1.00 96.12 67 ALA A N 1
ATOM 463 C CA . ALA A 1 67 ? -19.824 -1.817 25.621 1.00 96.12 67 ALA A CA 1
ATOM 464 C C . ALA A 1 67 ? -19.152 -2.128 26.970 1.00 96.12 67 ALA A C 1
ATOM 466 O O . ALA A 1 67 ? -19.844 -2.361 27.960 1.00 96.12 67 ALA A O 1
ATOM 467 N N . ARG A 1 68 ? -17.816 -2.051 27.043 1.00 97.69 68 ARG A N 1
ATOM 468 C CA . ARG A 1 68 ? -17.057 -2.214 28.291 1.00 97.69 68 ARG A CA 1
ATOM 469 C C . ARG A 1 68 ? -17.450 -1.169 29.331 1.00 97.69 68 ARG A C 1
ATOM 471 O O . ARG A 1 68 ? -17.684 -1.529 30.478 1.00 97.69 68 ARG A O 1
ATOM 478 N N . ASN A 1 69 ? -17.558 0.101 28.946 1.00 97.25 69 ASN A N 1
ATOM 479 C CA . ASN A 1 69 ? -17.920 1.183 29.869 1.00 97.25 69 ASN A CA 1
ATOM 480 C C . ASN A 1 69 ? -19.344 1.012 30.425 1.00 97.25 69 ASN A C 1
ATOM 482 O O . ASN A 1 69 ? -19.596 1.279 31.605 1.00 97.25 69 ASN A O 1
ATOM 486 N N . LEU A 1 70 ? -20.276 0.546 29.586 1.00 96.50 70 LEU A N 1
ATOM 487 C CA . LEU A 1 70 ? -21.627 0.198 30.021 1.00 96.50 70 LEU A CA 1
ATOM 488 C C . LEU A 1 70 ? -21.585 -0.953 31.035 1.00 96.50 70 LEU A C 1
ATOM 490 O O . LEU A 1 70 ? -22.099 -0.803 32.144 1.00 96.50 70 LEU A O 1
ATOM 494 N N . ALA A 1 71 ? -20.901 -2.049 30.696 1.00 96.44 71 ALA A N 1
ATOM 495 C CA . ALA A 1 71 ? -20.761 -3.211 31.570 1.00 96.44 71 ALA A CA 1
ATOM 496 C C . ALA A 1 71 ? -20.053 -2.867 32.894 1.00 96.44 71 ALA A C 1
ATOM 498 O O . ALA A 1 71 ? -20.434 -3.363 3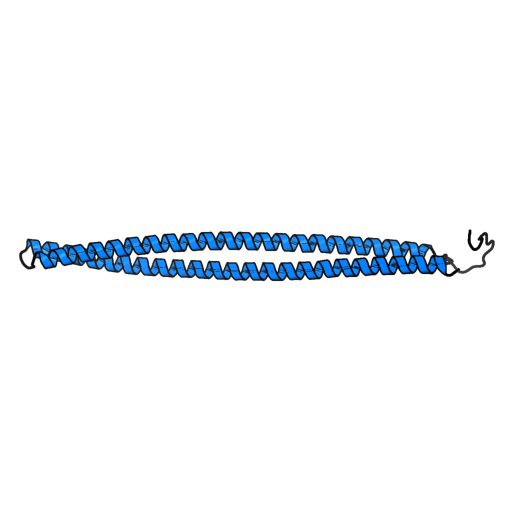3.949 1.00 96.44 71 ALA A O 1
ATOM 499 N N . GLU A 1 72 ? -19.075 -1.957 32.877 1.00 96.25 72 GLU A N 1
ATOM 500 C CA . GLU A 1 72 ? -18.397 -1.462 34.080 1.00 96.25 72 GLU A CA 1
ATOM 501 C C . GLU A 1 72 ? -19.368 -0.716 35.003 1.00 96.25 72 GLU A C 1
ATOM 503 O O . GLU A 1 72 ? -19.370 -0.897 36.224 1.00 96.25 72 GLU A O 1
ATOM 508 N N . THR A 1 73 ? -20.219 0.126 34.418 1.00 97.19 73 THR A N 1
ATOM 509 C CA . THR A 1 73 ? -21.225 0.887 35.164 1.00 97.19 73 THR A CA 1
ATOM 510 C C . THR A 1 73 ? -22.265 -0.045 35.778 1.00 97.19 73 THR A C 1
ATOM 512 O O . THR A 1 73 ? -22.632 0.114 36.947 1.00 97.19 73 THR A O 1
ATOM 515 N N . GLU A 1 74 ? -22.707 -1.048 35.021 1.00 94.81 74 GLU A N 1
ATOM 516 C CA . GLU A 1 74 ? -23.633 -2.072 35.498 1.00 94.81 74 GLU A CA 1
ATOM 517 C C . GLU A 1 74 ? -23.014 -2.914 36.610 1.00 94.81 74 GLU A C 1
ATOM 519 O O . GLU A 1 74 ? -23.606 -3.011 37.684 1.00 94.81 74 GLU A O 1
ATOM 524 N N . MET A 1 75 ? -21.799 -3.432 36.424 1.00 96.25 75 MET A N 1
ATOM 525 C CA . MET A 1 75 ? -21.054 -4.163 37.449 1.00 96.25 75 MET A CA 1
ATOM 526 C C . MET A 1 75 ? -20.970 -3.357 38.754 1.00 96.25 75 MET A C 1
ATOM 528 O O . MET A 1 75 ? -21.350 -3.861 39.813 1.00 96.25 75 MET A O 1
ATOM 532 N N . LYS A 1 76 ? -20.556 -2.082 38.694 1.00 95.81 76 LYS A N 1
ATOM 533 C CA . LYS A 1 76 ? -20.493 -1.193 39.871 1.00 95.81 76 LYS A CA 1
ATOM 534 C C . LYS A 1 76 ? -21.866 -0.966 40.509 1.00 95.81 76 LYS A C 1
ATOM 536 O O . LYS A 1 76 ? -21.971 -0.817 41.728 1.00 95.81 76 LYS A O 1
ATOM 541 N N . ARG A 1 77 ? -22.937 -0.907 39.711 1.00 96.12 77 ARG A N 1
ATOM 542 C CA . ARG A 1 77 ? -24.316 -0.791 40.210 1.00 96.12 77 ARG A CA 1
ATOM 543 C C . ARG A 1 77 ? -24.743 -2.063 40.944 1.00 96.12 77 ARG A C 1
ATOM 545 O O . ARG A 1 77 ? -25.201 -1.963 42.078 1.00 96.12 77 ARG A O 1
ATOM 552 N N . TYR A 1 78 ? -24.557 -3.237 40.343 1.00 94.56 78 TYR A N 1
ATOM 553 C CA . TYR A 1 78 ? -24.925 -4.522 40.945 1.00 94.56 78 TYR A CA 1
ATOM 554 C C . TYR A 1 78 ? -24.103 -4.839 42.196 1.00 94.56 78 TYR A C 1
ATOM 556 O O . TYR A 1 78 ? -24.647 -5.370 43.158 1.00 94.56 78 TYR A O 1
ATOM 564 N N . GLN A 1 79 ? -22.832 -4.437 42.249 1.00 93.38 79 GLN A N 1
ATOM 565 C CA . GLN A 1 79 ? -22.019 -4.549 43.463 1.00 93.38 79 GLN A CA 1
ATOM 566 C C . GLN A 1 79 ? -22.574 -3.723 44.629 1.00 93.38 79 GLN A C 1
ATOM 568 O O . GLN A 1 79 ? -22.635 -4.223 45.751 1.00 93.38 79 GLN A O 1
ATOM 573 N N . ARG A 1 80 ? -23.018 -2.484 44.376 1.00 94.44 80 ARG A N 1
ATOM 574 C CA . ARG A 1 80 ? -23.655 -1.651 45.410 1.00 94.44 80 ARG A CA 1
ATOM 575 C C . ARG A 1 80 ? -24.984 -2.240 45.875 1.00 94.44 80 ARG A C 1
ATOM 577 O O . ARG A 1 80 ? -25.230 -2.301 47.073 1.00 94.44 80 ARG A O 1
ATOM 584 N N . LEU A 1 81 ? -25.814 -2.714 44.946 1.00 94.25 81 LEU A N 1
ATOM 585 C CA . LEU A 1 81 ? -27.093 -3.351 45.278 1.00 94.25 81 LEU A CA 1
ATOM 586 C C . LEU A 1 81 ? -26.906 -4.661 46.058 1.00 94.25 81 LEU A C 1
ATOM 588 O O . LEU A 1 81 ? -27.718 -4.975 46.926 1.00 94.25 81 LEU A O 1
ATOM 592 N N . TRP A 1 82 ? -25.827 -5.403 45.785 1.00 92.06 82 TRP A N 1
ATOM 593 C CA . TRP A 1 82 ? -25.462 -6.612 46.526 1.00 92.06 82 TRP A CA 1
ATOM 594 C C . TRP A 1 82 ? -25.084 -6.290 47.973 1.00 92.06 82 TRP A C 1
ATOM 596 O O . TRP A 1 82 ? -25.585 -6.928 48.892 1.00 92.06 82 TRP A O 1
ATOM 606 N N . GLN A 1 83 ? -24.272 -5.249 48.192 1.00 91.75 83 GLN A N 1
ATOM 607 C CA . GLN A 1 83 ? -23.930 -4.774 49.542 1.00 91.75 83 GLN A CA 1
ATOM 608 C C . GLN A 1 83 ? -25.159 -4.298 50.330 1.00 91.75 83 GLN A C 1
ATOM 610 O O . GLN A 1 83 ? -25.184 -4.398 51.552 1.00 91.75 83 GLN A O 1
ATOM 615 N N . GLN A 1 84 ? -26.180 -3.801 49.631 1.00 93.62 84 GLN A N 1
ATOM 616 C CA . GLN A 1 84 ? -27.466 -3.405 50.208 1.00 93.62 84 GLN A CA 1
ATOM 617 C C . GLN A 1 84 ? -28.438 -4.588 50.405 1.00 93.62 84 GLN A C 1
ATOM 619 O O . GLN A 1 84 ? -29.525 -4.387 50.937 1.00 93.62 84 GLN A O 1
ATOM 624 N N . GLY A 1 85 ? -28.077 -5.807 49.980 1.00 91.69 85 GLY A N 1
ATOM 625 C CA . GLY A 1 85 ? -28.902 -7.014 50.113 1.00 91.69 85 GLY A CA 1
ATOM 626 C C . GLY A 1 85 ? -30.104 -7.092 49.163 1.00 91.69 85 GLY A C 1
ATOM 627 O O . GLY A 1 85 ? -31.010 -7.884 49.401 1.00 91.69 85 GLY A O 1
ATOM 628 N N . VAL A 1 86 ? -30.141 -6.273 48.104 1.00 92.56 86 VAL A N 1
ATOM 629 C CA . VAL A 1 86 ? -31.318 -6.115 47.219 1.00 92.56 86 VAL A CA 1
ATOM 630 C C . VAL A 1 86 ? -31.280 -7.055 46.002 1.00 92.56 86 VAL A C 1
ATOM 632 O O . VAL A 1 86 ? -32.299 -7.273 45.353 1.00 92.56 86 VAL A O 1
ATOM 635 N N . VAL A 1 87 ? -30.116 -7.620 45.670 1.00 92.31 87 VAL A N 1
ATOM 636 C CA . VAL A 1 87 ? -29.918 -8.546 44.532 1.00 92.31 87 VAL A CA 1
ATOM 637 C C . VAL A 1 87 ? -29.279 -9.850 44.999 1.00 92.31 87 VAL A C 1
ATOM 639 O O . VAL A 1 87 ? -28.748 -9.911 46.104 1.00 92.31 87 VAL A O 1
ATOM 642 N N . SER A 1 88 ? -29.315 -10.896 44.171 1.00 94.00 88 SER A N 1
ATOM 643 C CA . SER A 1 88 ? -28.667 -12.174 44.484 1.00 94.00 88 SER A CA 1
ATOM 644 C C . SER A 1 88 ? -27.170 -12.170 44.137 1.00 94.00 88 SER A C 1
ATOM 646 O O . SER A 1 88 ? -26.713 -11.383 43.303 1.00 94.00 88 SER A O 1
ATOM 648 N N . ALA A 1 89 ? -26.401 -13.098 44.724 1.00 91.75 89 ALA A N 1
ATOM 649 C CA . ALA A 1 89 ? -24.987 -13.283 44.383 1.00 91.75 89 ALA A CA 1
ATOM 650 C C . ALA A 1 89 ? -24.818 -13.618 42.892 1.00 91.75 89 ALA A C 1
ATOM 652 O O . ALA A 1 89 ? -23.934 -13.078 42.234 1.00 91.75 89 ALA A O 1
ATOM 653 N N . SER A 1 90 ? -25.740 -14.420 42.342 1.00 94.31 90 SER A N 1
ATOM 654 C CA . SER A 1 90 ? -25.766 -14.784 40.923 1.00 94.31 90 SER A CA 1
ATOM 655 C C . SER A 1 90 ? -25.915 -13.566 40.007 1.00 94.31 90 SER A C 1
ATOM 657 O O . SER A 1 90 ? -25.268 -13.514 38.965 1.00 94.31 90 SER A O 1
ATOM 659 N N . ASP A 1 91 ? -26.726 -12.570 40.380 1.00 93.19 91 ASP A N 1
ATOM 660 C CA . ASP A 1 91 ? -26.907 -11.363 39.560 1.00 93.19 91 ASP A CA 1
ATOM 661 C C . ASP A 1 91 ? -25.652 -10.482 39.562 1.00 93.19 91 ASP A C 1
ATOM 663 O O . ASP A 1 91 ? -25.264 -9.941 38.525 1.00 93.19 91 ASP A O 1
ATOM 667 N N . ARG A 1 92 ? -24.982 -10.372 40.716 1.00 93.81 92 ARG A N 1
ATOM 668 C CA . ARG A 1 92 ? -23.695 -9.674 40.826 1.00 93.81 92 ARG A CA 1
ATOM 669 C C . ARG A 1 92 ? -22.607 -10.393 40.030 1.00 93.81 92 ARG A C 1
ATOM 671 O O . ARG A 1 92 ? -21.865 -9.727 39.310 1.00 93.81 92 ARG A O 1
ATOM 678 N N . ASP A 1 93 ? -22.528 -11.715 40.125 1.00 95.00 93 ASP A N 1
ATOM 679 C CA . ASP A 1 93 ? -21.531 -12.502 39.399 1.00 95.00 93 ASP A CA 1
ATOM 680 C C . ASP A 1 93 ? -21.757 -12.420 37.883 1.00 95.00 93 ASP A C 1
ATOM 682 O O . ASP A 1 93 ? -20.804 -12.164 37.153 1.00 95.00 93 ASP A O 1
ATOM 686 N N . ARG A 1 94 ? -23.013 -12.477 37.405 1.00 95.81 94 ARG A N 1
ATOM 687 C CA . ARG A 1 94 ? -23.342 -12.235 35.986 1.00 95.81 94 ARG A CA 1
ATOM 688 C C . ARG A 1 94 ? -22.843 -10.876 35.496 1.00 95.81 94 ARG A C 1
ATOM 690 O O . ARG A 1 94 ? -22.258 -10.802 34.422 1.00 95.81 94 ARG A O 1
ATOM 697 N N . ALA A 1 95 ? -23.032 -9.810 36.277 1.00 95.06 95 ALA A N 1
ATOM 698 C CA . ALA A 1 95 ? -22.558 -8.477 35.899 1.00 95.06 95 ALA A CA 1
ATOM 699 C C . ALA A 1 95 ? -21.019 -8.376 35.873 1.00 95.06 95 ALA A C 1
ATOM 701 O O . ALA A 1 95 ? -20.460 -7.673 35.032 1.00 95.06 95 ALA A O 1
ATOM 702 N N . VAL A 1 96 ? -20.323 -9.085 36.770 1.00 94.88 96 VAL A N 1
ATOM 703 C CA . VAL A 1 96 ? -18.851 -9.168 36.763 1.00 94.88 96 VAL A CA 1
ATOM 704 C C . VAL A 1 96 ? -18.355 -9.932 35.536 1.00 94.88 96 VAL A C 1
ATOM 706 O O . VAL A 1 96 ? -17.464 -9.435 34.849 1.00 94.88 96 VAL A O 1
ATOM 709 N N . THR A 1 97 ? -18.942 -11.090 35.225 1.00 96.75 97 THR A N 1
ATOM 710 C CA . THR A 1 97 ? -18.601 -11.864 34.023 1.00 96.75 97 THR A CA 1
ATOM 711 C C . THR A 1 97 ? -18.861 -11.052 32.756 1.00 96.75 97 THR A C 1
ATOM 713 O O . THR A 1 97 ? -17.981 -10.956 31.911 1.00 96.75 97 THR A O 1
ATOM 716 N N . GLN A 1 98 ? -19.993 -10.346 32.671 1.00 96.31 98 GLN A N 1
ATOM 717 C CA . GLN A 1 98 ? -20.309 -9.480 31.531 1.00 96.31 98 GLN A CA 1
ATOM 718 C C . GLN A 1 98 ? -19.261 -8.374 31.310 1.00 96.31 98 GLN A C 1
ATOM 720 O O . GLN A 1 98 ? -18.937 -8.041 30.169 1.00 96.31 98 GLN A O 1
ATOM 725 N N . PHE A 1 99 ? -18.721 -7.792 32.386 1.00 97.19 99 PHE A N 1
ATOM 726 C CA . PHE A 1 99 ? -17.627 -6.824 32.287 1.00 97.19 99 PHE A CA 1
ATOM 727 C C . PHE A 1 99 ? -16.318 -7.474 31.822 1.00 97.19 99 PHE A C 1
ATOM 729 O O . PHE A 1 99 ? -15.629 -6.898 30.981 1.00 97.19 99 PHE A O 1
ATOM 736 N N . GLN A 1 100 ? -15.990 -8.667 32.327 1.00 96.62 100 GLN A N 1
ATOM 737 C CA . GLN A 1 100 ? -14.809 -9.424 31.896 1.00 96.62 100 GLN A CA 1
ATOM 738 C C . GLN A 1 100 ? -14.890 -9.793 30.409 1.00 96.62 100 GLN A C 1
ATOM 740 O O . GLN A 1 100 ? -13.927 -9.571 29.678 1.00 96.62 100 GLN A O 1
ATOM 745 N N . ASP A 1 101 ? -16.051 -10.248 29.940 1.00 97.06 101 ASP A N 1
ATOM 746 C CA . ASP A 1 101 ? -16.295 -10.555 28.528 1.00 97.06 101 ASP A CA 1
ATOM 747 C C . ASP A 1 101 ? -16.151 -9.303 27.652 1.00 97.06 101 ASP A C 1
ATOM 749 O O . ASP A 1 101 ? -15.505 -9.326 26.602 1.00 97.06 101 ASP A O 1
ATOM 753 N N . ALA A 1 102 ? -16.698 -8.168 28.102 1.00 96.44 102 ALA A N 1
ATOM 754 C CA . ALA A 1 102 ? -16.560 -6.899 27.395 1.00 96.44 102 ALA A CA 1
ATOM 755 C C . ALA A 1 102 ? -15.108 -6.385 27.386 1.00 96.44 102 ALA A C 1
ATOM 757 O O . ALA A 1 102 ? -14.682 -5.762 26.413 1.00 96.44 102 ALA A O 1
ATOM 758 N N . GLN A 1 103 ? -14.329 -6.651 28.438 1.00 96.31 103 GLN A N 1
ATOM 759 C CA . GLN A 1 103 ? -12.902 -6.340 28.477 1.00 96.31 103 GLN A CA 1
ATOM 760 C C . GLN A 1 103 ? -12.111 -7.212 27.493 1.00 96.31 103 GLN A C 1
ATOM 762 O O . GLN A 1 103 ? -11.336 -6.670 26.706 1.00 96.31 103 GLN A O 1
ATOM 767 N N . ALA A 1 104 ? -12.377 -8.520 27.454 1.00 97.56 104 ALA A N 1
ATOM 768 C CA . ALA A 1 104 ? -11.783 -9.424 26.471 1.00 97.56 104 ALA A CA 1
ATOM 769 C C . ALA A 1 104 ? -12.133 -9.011 25.027 1.00 97.56 104 ALA A C 1
ATOM 771 O O . ALA A 1 104 ? -11.294 -9.086 24.131 1.00 97.56 104 ALA A O 1
ATOM 772 N N . ALA A 1 105 ? -13.346 -8.500 24.793 1.00 96.12 105 ALA A N 1
ATOM 773 C CA . ALA A 1 105 ? -13.741 -7.965 23.491 1.00 96.12 105 ALA A CA 1
ATOM 774 C C . ALA A 1 105 ? -12.941 -6.711 23.082 1.00 96.12 105 ALA A C 1
ATOM 776 O O . ALA A 1 105 ? -12.642 -6.540 21.899 1.00 96.12 105 ALA A O 1
ATOM 777 N N . VAL A 1 106 ? -12.568 -5.841 24.032 1.00 97.44 106 VAL A N 1
ATOM 778 C CA . VAL A 1 106 ? -11.679 -4.695 23.758 1.00 97.44 106 VAL A CA 1
ATOM 779 C C . VAL A 1 106 ? -10.281 -5.176 23.381 1.00 97.44 106 VAL A C 1
ATOM 781 O O . VAL A 1 106 ? -9.752 -4.729 22.367 1.00 97.44 106 VAL A O 1
ATOM 784 N N . GLU A 1 107 ? -9.716 -6.123 24.131 1.00 96.69 107 GLU A N 1
ATOM 785 C CA . GLU A 1 107 ? -8.398 -6.706 23.836 1.00 96.69 107 GLU A CA 1
ATOM 786 C C . GLU A 1 107 ? -8.378 -7.388 22.457 1.00 96.69 107 GLU A C 1
ATOM 788 O O . GLU A 1 107 ? -7.447 -7.203 21.669 1.00 96.69 107 GLU A O 1
ATOM 793 N N . ALA A 1 108 ? -9.448 -8.106 22.103 1.00 96.81 108 ALA A N 1
ATOM 794 C CA . ALA A 1 108 ? -9.608 -8.696 20.777 1.00 96.81 108 ALA A CA 1
ATOM 795 C C . ALA A 1 108 ? -9.665 -7.628 19.666 1.00 96.81 108 ALA A C 1
ATOM 797 O O . ALA A 1 108 ? -9.051 -7.793 18.608 1.00 96.81 108 ALA A O 1
ATOM 798 N N . ALA A 1 109 ? -10.362 -6.512 19.899 1.00 96.56 109 ALA A N 1
ATOM 799 C CA . ALA A 1 109 ? -10.424 -5.407 18.945 1.00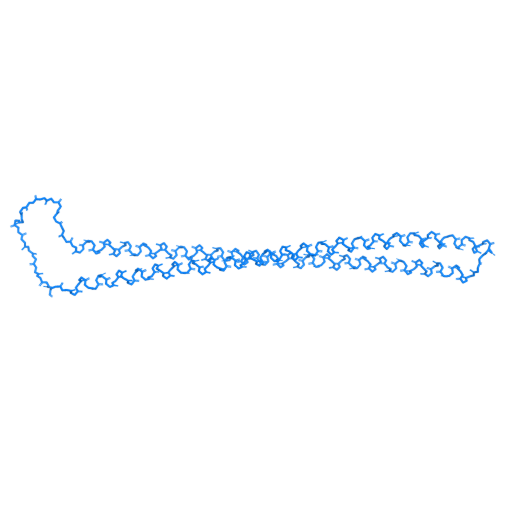 96.56 109 ALA A CA 1
ATOM 800 C C . ALA A 1 109 ? -9.071 -4.682 18.797 1.00 96.56 109 ALA A C 1
ATOM 802 O O . ALA A 1 109 ? -8.690 -4.307 17.685 1.00 96.56 109 ALA A O 1
ATOM 803 N N . GLU A 1 110 ? -8.312 -4.528 19.884 1.00 95.62 110 GLU A N 1
ATOM 804 C CA . GLU A 1 110 ? -6.943 -3.997 19.859 1.00 95.62 110 GLU A CA 1
ATOM 805 C C . GLU A 1 110 ? -6.004 -4.893 19.046 1.00 95.62 110 GLU A C 1
ATOM 807 O O . GLU A 1 110 ? -5.293 -4.404 18.163 1.00 95.62 110 GLU A O 1
ATOM 812 N N . ALA A 1 111 ? -6.059 -6.209 19.261 1.00 97.12 111 ALA A N 1
ATOM 813 C CA . ALA A 1 111 ? -5.324 -7.173 18.446 1.00 97.12 111 ALA A CA 1
ATOM 814 C C . ALA A 1 111 ? -5.717 -7.073 16.958 1.00 97.12 111 ALA A C 1
ATOM 816 O O . ALA A 1 111 ? -4.855 -7.120 16.073 1.00 97.12 111 ALA A O 1
ATOM 817 N N . GLY A 1 112 ? -7.003 -6.842 16.670 1.00 95.56 112 GLY A N 1
ATOM 818 C CA . GLY A 1 112 ? -7.503 -6.558 15.324 1.00 95.56 112 GLY A CA 1
ATOM 819 C C . GLY A 1 112 ? -6.860 -5.318 14.688 1.00 95.56 112 GLY A C 1
ATOM 820 O O . GLY A 1 112 ? -6.452 -5.360 13.526 1.00 95.56 112 GLY A O 1
ATOM 821 N N . ILE A 1 113 ? -6.683 -4.233 15.450 1.00 97.00 113 ILE A N 1
ATOM 822 C CA . ILE A 1 113 ? -5.979 -3.026 14.984 1.00 97.00 113 ILE A CA 1
ATOM 823 C C . ILE A 1 113 ? -4.509 -3.324 14.688 1.00 97.00 113 ILE A C 1
ATOM 825 O O . ILE A 1 113 ? -4.004 -2.895 13.650 1.00 97.00 113 ILE A O 1
ATOM 829 N N . VAL A 1 114 ? -3.815 -4.057 15.562 1.00 96.69 114 VAL A N 1
ATOM 830 C CA . VAL A 1 114 ? -2.404 -4.428 15.352 1.00 96.69 114 VAL A CA 1
ATOM 831 C C . VAL A 1 114 ? -2.242 -5.285 14.090 1.00 96.69 114 VAL A C 1
ATOM 833 O O . VAL A 1 114 ? -1.308 -5.079 13.305 1.00 96.69 114 VAL A O 1
ATOM 836 N N . SER A 1 115 ? -3.181 -6.201 13.847 1.00 95.88 115 SER A N 1
ATOM 837 C CA . SER A 1 115 ? -3.239 -6.994 12.617 1.00 95.88 115 SER A CA 1
ATOM 838 C C . SER A 1 115 ? -3.440 -6.105 11.383 1.00 95.88 115 SER A C 1
ATOM 840 O O . SER A 1 115 ? -2.643 -6.162 10.443 1.00 95.88 115 SER A O 1
ATOM 842 N N . ALA A 1 116 ? -4.415 -5.190 11.410 1.00 95.75 116 ALA A N 1
ATOM 843 C CA . ALA A 1 116 ? -4.665 -4.254 10.311 1.00 95.75 116 ALA A CA 1
ATOM 844 C C . ALA A 1 116 ? -3.469 -3.316 10.042 1.00 95.75 116 ALA A C 1
ATOM 846 O O . ALA A 1 116 ? -3.131 -3.038 8.892 1.00 95.75 116 ALA A O 1
ATOM 847 N N . GLN A 1 117 ? -2.764 -2.865 11.084 1.00 95.06 117 GLN A N 1
ATOM 848 C CA . GLN A 1 117 ? -1.525 -2.094 10.931 1.00 95.06 117 GLN A CA 1
ATOM 849 C C . GLN A 1 117 ? -0.411 -2.913 10.272 1.00 95.06 117 GLN A C 1
ATOM 851 O O . GLN A 1 117 ? 0.330 -2.391 9.440 1.00 95.06 117 GLN A O 1
ATOM 856 N N . SER A 1 118 ? -0.292 -4.196 10.618 1.00 96.56 118 SER A N 1
ATOM 857 C CA . SER A 1 118 ? 0.661 -5.102 9.971 1.00 96.56 118 SER A CA 1
ATOM 858 C C . SER A 1 118 ? 0.334 -5.299 8.490 1.00 96.56 118 SER A C 1
ATOM 860 O O . SER A 1 118 ? 1.243 -5.271 7.664 1.00 96.56 118 SER A O 1
ATOM 862 N N . GLN A 1 119 ? -0.950 -5.395 8.137 1.00 94.50 119 GLN A N 1
ATOM 863 C CA . GLN A 1 119 ? -1.393 -5.447 6.740 1.00 94.50 119 GLN A CA 1
ATOM 864 C C . GLN A 1 119 ? -1.036 -4.168 5.974 1.00 94.50 119 GLN A C 1
ATOM 866 O O . GLN A 1 119 ? -0.577 -4.250 4.838 1.00 94.50 119 GLN A O 1
ATOM 871 N N . ILE A 1 120 ? -1.177 -2.988 6.592 1.00 96.31 120 ILE A N 1
ATOM 872 C CA . ILE A 1 120 ? -0.751 -1.720 5.975 1.00 96.31 120 ILE A CA 1
ATOM 873 C C . ILE A 1 120 ? 0.754 -1.719 5.712 1.00 96.31 120 ILE A C 1
ATOM 875 O O . ILE A 1 120 ? 1.167 -1.345 4.618 1.00 96.31 120 ILE A O 1
ATOM 879 N N . ARG A 1 121 ? 1.571 -2.160 6.678 1.00 95.75 121 ARG A N 1
ATOM 880 C CA . ARG A 1 121 ? 3.028 -2.258 6.490 1.00 95.75 121 ARG A CA 1
ATOM 881 C C . ARG A 1 121 ? 3.389 -3.210 5.348 1.00 95.75 121 ARG A C 1
ATOM 883 O O . ARG A 1 121 ? 4.227 -2.871 4.520 1.00 95.75 121 ARG A O 1
ATOM 890 N N . ALA A 1 122 ? 2.728 -4.363 5.264 1.00 94.75 122 ALA A N 1
ATOM 891 C CA . ALA A 1 122 ? 2.934 -5.314 4.172 1.00 94.75 122 ALA A CA 1
ATOM 892 C C . ALA A 1 122 ? 2.534 -4.727 2.803 1.00 94.75 122 ALA A C 1
ATOM 894 O O . ALA A 1 122 ? 3.270 -4.872 1.826 1.00 94.75 122 ALA A O 1
ATOM 895 N N . ALA A 1 123 ? 1.408 -4.009 2.736 1.00 94.31 123 ALA A N 1
ATOM 896 C CA . ALA A 1 123 ? 0.970 -3.326 1.519 1.00 94.31 123 ALA A CA 1
ATOM 897 C C . ALA A 1 123 ? 1.929 -2.192 1.113 1.00 94.31 123 ALA A C 1
ATOM 899 O O . ALA A 1 123 ? 2.213 -2.020 -0.068 1.00 94.31 123 ALA A O 1
ATOM 900 N N . GLN A 1 124 ? 2.474 -1.444 2.078 1.00 94.12 124 GLN A N 1
ATOM 901 C CA . GLN A 1 124 ? 3.491 -0.420 1.821 1.00 94.12 124 GLN A CA 1
ATOM 902 C C . GLN A 1 124 ? 4.776 -1.024 1.253 1.00 94.12 124 GLN A C 1
ATOM 904 O O . GLN A 1 124 ? 5.262 -0.536 0.238 1.00 94.12 124 GLN A O 1
ATOM 909 N N . ALA A 1 125 ? 5.278 -2.109 1.846 1.00 95.69 125 ALA A N 1
ATOM 910 C CA . ALA A 1 125 ? 6.460 -2.804 1.339 1.00 95.69 125 ALA A CA 1
ATOM 911 C C . ALA A 1 125 ? 6.245 -3.337 -0.091 1.00 95.69 125 ALA A C 1
ATOM 913 O O . ALA A 1 125 ? 7.117 -3.203 -0.946 1.00 95.69 125 ALA A O 1
ATOM 914 N N . SER A 1 126 ? 5.057 -3.879 -0.376 1.00 94.06 126 SER A N 1
ATOM 915 C CA . SER A 1 126 ? 4.695 -4.360 -1.720 1.00 94.06 126 SER A CA 1
ATOM 916 C C . SER A 1 126 ? 4.635 -3.214 -2.738 1.00 94.06 126 SER A C 1
ATOM 918 O O . SER A 1 126 ? 5.126 -3.335 -3.858 1.00 94.06 126 SER A O 1
ATOM 920 N N . LEU A 1 127 ? 4.107 -2.058 -2.329 1.00 95.06 127 LEU A N 1
ATOM 921 C CA . LEU A 1 127 ? 4.065 -0.852 -3.151 1.00 95.06 127 LEU A CA 1
ATOM 922 C C . LEU A 1 127 ? 5.461 -0.270 -3.413 1.00 95.06 127 LEU A C 1
ATOM 924 O O . LEU A 1 127 ? 5.728 0.211 -4.513 1.00 95.06 127 LEU A O 1
ATOM 928 N N . GLU A 1 128 ? 6.357 -0.308 -2.428 1.00 94.25 128 GLU A N 1
ATOM 929 C CA . GLU A 1 128 ? 7.760 0.078 -2.607 1.00 94.25 128 GLU A CA 1
ATOM 930 C C . GLU A 1 128 ? 8.482 -0.852 -3.584 1.00 94.25 128 GLU A C 1
ATOM 932 O O . GLU A 1 128 ? 9.170 -0.362 -4.480 1.00 94.25 128 GLU A O 1
ATOM 937 N N . ALA A 1 129 ? 8.261 -2.165 -3.487 1.00 93.94 129 ALA A N 1
ATOM 938 C CA . ALA A 1 129 ? 8.792 -3.129 -4.448 1.00 93.94 129 ALA A CA 1
ATOM 939 C C . ALA A 1 129 ? 8.296 -2.838 -5.877 1.00 93.94 129 ALA A C 1
ATOM 941 O O . ALA A 1 129 ? 9.107 -2.696 -6.792 1.00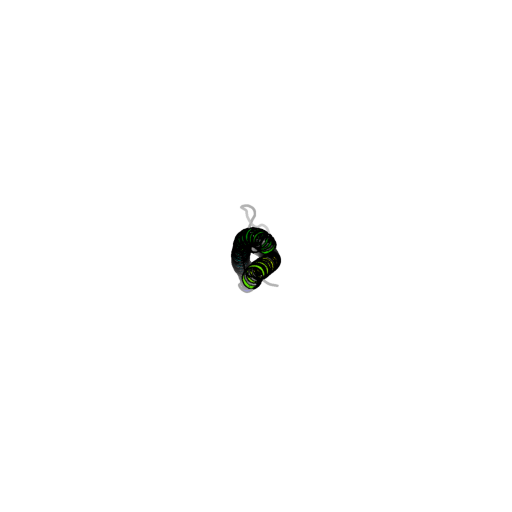 93.94 129 ALA A O 1
ATOM 942 N N . ALA A 1 130 ? 6.988 -2.620 -6.058 1.00 93.50 130 ALA A N 1
ATOM 943 C CA . ALA A 1 130 ? 6.406 -2.272 -7.358 1.00 93.50 130 ALA A CA 1
ATOM 944 C C . ALA A 1 130 ? 6.942 -0.935 -7.914 1.00 93.50 130 ALA A C 1
ATOM 946 O O . ALA A 1 130 ? 7.135 -0.781 -9.121 1.00 93.50 130 ALA A O 1
ATOM 947 N N . ARG A 1 131 ? 7.223 0.049 -7.048 1.00 93.38 131 ARG A N 1
ATOM 948 C CA . ARG A 1 131 ? 7.901 1.294 -7.455 1.00 93.38 131 ARG A CA 1
ATOM 949 C C . ARG A 1 131 ? 9.337 1.039 -7.905 1.00 93.38 131 ARG A C 1
ATOM 951 O O . ARG A 1 131 ? 9.770 1.653 -8.876 1.00 93.38 131 ARG A O 1
ATOM 958 N N . GLY A 1 132 ? 10.058 0.148 -7.228 1.00 94.00 132 GLY A N 1
ATOM 959 C CA . GLY A 1 132 ? 11.391 -0.287 -7.642 1.00 94.00 132 GLY A CA 1
ATOM 960 C C . GLY A 1 132 ? 11.382 -0.908 -9.039 1.00 94.00 132 GLY A C 1
ATOM 961 O O . GLY A 1 132 ? 12.201 -0.542 -9.881 1.00 94.00 132 GLY A O 1
ATOM 962 N N . GLU A 1 133 ? 10.403 -1.767 -9.325 1.00 91.62 133 GLU A N 1
ATOM 963 C CA . GLU A 1 133 ? 10.206 -2.347 -10.660 1.00 91.62 133 GLU A CA 1
ATOM 964 C C . GLU A 1 133 ? 9.910 -1.284 -11.724 1.00 91.62 133 GLU A C 1
ATOM 966 O O . GLU A 1 133 ? 10.450 -1.354 -12.826 1.00 91.62 133 GLU A O 1
ATOM 971 N N . LEU A 1 134 ? 9.107 -0.264 -11.400 1.00 93.38 134 LEU A N 1
ATOM 972 C CA . LEU A 1 134 ? 8.835 0.854 -12.309 1.00 93.38 134 LEU A CA 1
ATOM 973 C C . LEU A 1 134 ? 10.117 1.623 -12.653 1.00 93.38 134 LEU A C 1
ATOM 975 O O . LEU A 1 134 ? 10.351 1.925 -13.821 1.00 93.38 134 LEU A O 1
ATOM 979 N N . ILE A 1 135 ? 10.966 1.907 -11.661 1.00 93.50 135 ILE A N 1
ATOM 980 C CA . ILE A 1 135 ? 12.260 2.572 -11.886 1.00 93.50 135 ILE A CA 1
ATOM 981 C C . ILE A 1 135 ? 13.159 1.704 -12.776 1.00 93.50 135 ILE A C 1
ATOM 983 O O . ILE A 1 135 ? 13.783 2.217 -13.703 1.00 93.50 135 ILE A O 1
ATOM 987 N N . ALA A 1 136 ? 13.195 0.390 -12.539 1.00 91.81 136 ALA A N 1
ATOM 988 C CA . ALA A 1 136 ? 13.952 -0.537 -13.374 1.00 91.81 136 ALA A CA 1
ATOM 989 C C . ALA A 1 136 ? 13.433 -0.565 -14.824 1.00 91.81 136 ALA A C 1
ATOM 991 O O . ALA A 1 136 ? 14.233 -0.530 -15.757 1.00 91.81 136 ALA A O 1
ATOM 992 N N . ALA A 1 137 ? 12.112 -0.565 -15.026 1.00 91.50 137 ALA A N 1
ATOM 993 C CA . ALA A 1 137 ? 11.503 -0.487 -16.354 1.00 91.50 137 ALA A CA 1
ATOM 994 C C . ALA A 1 137 ? 11.815 0.848 -17.055 1.00 91.50 137 ALA A C 1
ATOM 996 O O . ALA A 1 137 ? 12.094 0.865 -18.251 1.00 91.50 137 ALA A O 1
ATOM 997 N N . GLN A 1 138 ? 11.849 1.963 -16.319 1.00 91.19 138 GLN A N 1
ATOM 998 C CA . GLN A 1 138 ? 12.258 3.252 -16.879 1.00 91.19 138 GLN A CA 1
ATOM 999 C C . GLN A 1 138 ? 13.727 3.232 -17.326 1.00 91.19 138 GLN A C 1
ATOM 1001 O O . GLN A 1 138 ? 14.034 3.640 -18.441 1.00 91.19 138 GLN A O 1
ATOM 1006 N N . ALA A 1 139 ? 14.626 2.669 -16.515 1.00 92.94 139 ALA A N 1
ATOM 1007 C CA . ALA A 1 139 ? 16.027 2.504 -16.901 1.00 92.94 139 ALA A CA 1
ATOM 1008 C C . ALA A 1 139 ? 16.190 1.602 -18.145 1.00 92.94 139 ALA A C 1
ATOM 1010 O O . ALA A 1 139 ? 17.073 1.824 -18.977 1.00 92.94 139 ALA A O 1
ATOM 1011 N N . GLN A 1 140 ? 15.327 0.595 -18.317 1.00 90.88 140 GLN A N 1
ATOM 1012 C CA . GLN A 1 140 ? 15.296 -0.215 -19.539 1.00 90.88 140 GLN A CA 1
ATOM 1013 C C . GLN A 1 140 ? 14.899 0.604 -20.774 1.00 90.88 140 GLN A C 1
ATOM 1015 O O . GLN A 1 140 ? 15.470 0.390 -21.842 1.00 90.88 140 GLN A O 1
ATOM 1020 N N . ILE A 1 141 ? 13.980 1.565 -20.645 1.00 92.12 141 ILE A N 1
ATOM 1021 C CA . ILE A 1 141 ? 13.650 2.486 -21.743 1.00 92.12 141 ILE A CA 1
ATOM 1022 C C . ILE A 1 141 ? 14.864 3.346 -22.085 1.00 92.12 141 ILE A C 1
ATOM 1024 O O . ILE A 1 141 ? 15.261 3.379 -23.245 1.00 92.12 141 ILE A O 1
ATOM 1028 N N . ASP A 1 142 ? 15.509 3.959 -21.092 1.00 91.75 142 ASP A N 1
ATOM 1029 C CA . ASP A 1 142 ? 16.656 4.848 -21.319 1.00 91.75 142 ASP A CA 1
ATOM 1030 C C . ASP A 1 142 ? 17.824 4.113 -22.016 1.00 91.75 142 ASP A C 1
ATOM 1032 O O . ASP A 1 142 ? 18.486 4.639 -22.922 1.00 91.75 142 ASP A O 1
ATOM 1036 N N . THR A 1 143 ? 18.070 2.854 -21.633 1.00 91.00 143 THR A N 1
ATOM 1037 C CA . THR A 1 143 ? 19.075 2.004 -22.297 1.00 91.00 143 THR A CA 1
ATOM 1038 C C . THR A 1 143 ? 18.663 1.618 -23.720 1.00 91.00 143 THR A C 1
ATOM 1040 O O . THR A 1 143 ? 19.503 1.661 -24.624 1.00 91.00 143 THR A O 1
ATOM 1043 N N . ALA A 1 144 ? 17.386 1.305 -23.958 1.00 90.50 144 ALA A N 1
ATOM 1044 C CA . ALA A 1 144 ? 16.864 1.018 -25.292 1.00 90.50 144 ALA A CA 1
ATOM 1045 C C . ALA A 1 144 ? 16.919 2.255 -26.211 1.00 90.50 144 ALA A C 1
ATOM 1047 O O . ALA A 1 144 ? 17.321 2.149 -27.370 1.00 90.50 144 ALA A O 1
ATOM 1048 N N . GLU A 1 145 ? 16.607 3.445 -25.699 1.00 90.19 145 GLU A N 1
ATOM 1049 C CA . GLU A 1 145 ? 16.729 4.712 -26.428 1.00 90.19 145 GLU A CA 1
ATOM 1050 C C . GLU A 1 145 ? 18.185 5.026 -26.788 1.00 90.19 145 GLU A C 1
ATOM 1052 O O . GLU A 1 145 ? 18.490 5.414 -27.922 1.00 90.19 145 GLU A O 1
ATOM 1057 N N . SER A 1 146 ? 19.109 4.786 -25.856 1.00 92.19 146 SER A N 1
ATOM 1058 C CA . SER A 1 146 ? 20.548 4.915 -26.105 1.00 92.19 146 SER A CA 1
ATOM 1059 C C . SER A 1 146 ? 21.015 3.961 -27.212 1.00 92.19 146 SER A C 1
ATOM 1061 O O . SER A 1 146 ? 21.796 4.353 -28.087 1.00 92.19 146 SER A O 1
ATOM 1063 N N . ALA A 1 147 ? 20.494 2.730 -27.237 1.00 89.06 147 ALA A N 1
ATOM 1064 C CA . ALA A 1 147 ? 20.763 1.770 -28.304 1.00 89.06 147 ALA A CA 1
ATOM 1065 C C . ALA A 1 147 ? 20.225 2.254 -29.664 1.00 89.06 147 ALA A C 1
ATOM 1067 O O . ALA A 1 147 ? 20.942 2.176 -30.664 1.00 89.06 147 ALA A O 1
ATOM 1068 N N . VAL A 1 148 ? 19.016 2.831 -29.703 1.00 91.12 148 VAL A N 1
ATOM 1069 C CA . VAL A 1 148 ? 18.449 3.450 -30.918 1.00 91.12 148 VAL A CA 1
ATOM 1070 C C . VAL A 1 148 ? 19.327 4.597 -31.414 1.00 91.12 148 VAL A C 1
ATOM 1072 O O . VAL A 1 148 ? 19.622 4.676 -32.606 1.00 91.12 148 VAL A O 1
ATOM 1075 N N . SER A 1 149 ? 19.776 5.480 -30.519 1.00 90.56 149 SER A N 1
ATOM 1076 C CA . SER A 1 149 ? 20.650 6.605 -30.872 1.00 90.56 149 SER A CA 1
ATOM 1077 C C . SER A 1 149 ? 21.976 6.130 -31.480 1.00 90.56 149 SER A C 1
ATOM 1079 O O . SER A 1 149 ? 22.399 6.615 -32.533 1.00 90.56 149 SER A O 1
ATOM 1081 N N . SER A 1 150 ? 22.593 5.106 -30.882 1.00 89.25 150 SER A N 1
ATOM 1082 C CA . SER A 1 150 ? 23.805 4.475 -31.415 1.00 89.25 150 SER A CA 1
ATOM 1083 C C . SER A 1 150 ? 23.571 3.855 -32.799 1.00 89.25 150 SER A C 1
ATOM 1085 O O . SER A 1 150 ? 24.348 4.102 -33.725 1.00 89.25 150 SER A O 1
ATOM 1087 N N . ALA A 1 151 ? 22.468 3.121 -32.985 1.00 87.69 151 ALA A N 1
ATOM 1088 C CA . ALA A 1 151 ? 22.105 2.531 -34.275 1.00 87.69 151 ALA A CA 1
ATOM 1089 C C . ALA A 1 151 ? 21.900 3.604 -35.362 1.00 87.69 151 ALA A C 1
ATOM 1091 O O . ALA A 1 151 ? 22.429 3.479 -36.470 1.00 87.69 151 ALA A O 1
ATOM 1092 N N . LYS A 1 152 ? 21.231 4.716 -35.027 1.00 88.88 152 LYS A N 1
ATOM 1093 C CA . LYS A 1 152 ? 21.072 5.882 -35.914 1.00 88.88 152 LYS A CA 1
ATOM 1094 C C . LYS A 1 152 ? 22.410 6.515 -36.290 1.00 88.88 152 LYS A C 1
ATOM 1096 O O . LYS A 1 152 ? 22.644 6.829 -37.458 1.00 88.88 152 LYS A O 1
ATOM 1101 N N . ALA A 1 153 ? 23.319 6.686 -35.331 1.00 89.19 153 ALA A N 1
ATOM 1102 C CA . ALA A 1 153 ? 24.652 7.226 -35.596 1.00 89.19 153 ALA A CA 1
ATOM 1103 C C . ALA A 1 153 ? 25.460 6.317 -36.538 1.00 89.19 153 ALA A C 1
ATOM 1105 O O . ALA A 1 153 ? 26.117 6.799 -37.467 1.00 89.19 153 ALA A O 1
ATOM 1106 N N . GLN A 1 154 ? 25.371 4.997 -36.350 1.00 87.12 154 GLN A N 1
ATOM 1107 C CA . GLN A 1 154 ? 25.998 4.020 -37.240 1.00 87.12 154 GLN A CA 1
ATOM 1108 C C . GLN A 1 154 ? 25.425 4.100 -38.657 1.00 87.12 154 GLN A C 1
ATOM 1110 O O . GLN A 1 154 ? 26.193 4.121 -39.621 1.00 87.12 154 GLN A O 1
ATOM 1115 N N . LEU A 1 155 ? 24.104 4.216 -38.793 1.00 87.19 155 LEU A N 1
ATOM 1116 C CA . LEU A 1 155 ? 23.442 4.422 -40.079 1.00 87.19 155 LEU A CA 1
ATOM 1117 C C . LEU A 1 155 ? 23.914 5.688 -40.785 1.00 87.19 155 LEU A C 1
ATOM 1119 O O . LEU A 1 155 ? 24.290 5.641 -41.957 1.00 87.19 155 LEU A O 1
ATOM 1123 N N . ASN A 1 156 ? 23.964 6.806 -40.063 1.00 87.19 156 ASN A N 1
ATOM 1124 C CA . ASN A 1 156 ? 24.439 8.074 -40.605 1.00 87.19 156 ASN A CA 1
ATOM 1125 C C . ASN A 1 156 ? 25.879 7.962 -41.107 1.00 87.19 156 ASN A C 1
ATOM 1127 O O . ASN A 1 156 ? 26.168 8.376 -42.228 1.00 87.19 156 ASN A O 1
ATOM 1131 N N . LYS A 1 157 ? 26.766 7.321 -40.337 1.00 87.44 157 LYS A N 1
ATOM 1132 C CA . LYS A 1 157 ? 28.147 7.066 -40.765 1.00 87.44 157 LYS A CA 1
ATOM 1133 C C . LYS A 1 157 ? 28.202 6.249 -42.062 1.00 87.44 157 LYS A C 1
ATOM 1135 O O . LYS A 1 157 ? 28.973 6.586 -42.957 1.00 87.44 157 LYS A O 1
ATOM 1140 N N . ARG A 1 158 ? 27.381 5.200 -42.196 1.00 84.19 158 ARG A N 1
ATOM 1141 C CA . ARG A 1 158 ? 27.312 4.384 -43.425 1.00 84.19 158 ARG A CA 1
ATOM 1142 C C . ARG A 1 158 ? 26.769 5.177 -44.617 1.00 84.19 158 ARG A C 1
ATOM 1144 O O . ARG A 1 158 ? 27.299 5.036 -45.715 1.00 84.19 158 ARG A O 1
ATOM 1151 N N . ASN A 1 159 ? 25.779 6.040 -44.397 1.00 85.75 159 ASN A N 1
ATOM 1152 C CA . ASN A 1 159 ? 25.227 6.918 -45.429 1.00 85.75 159 ASN A CA 1
ATOM 1153 C C . ASN A 1 159 ? 26.239 7.960 -45.920 1.00 85.75 159 ASN A C 1
ATOM 1155 O O . ASN A 1 159 ? 26.286 8.233 -47.116 1.00 85.75 159 ASN A O 1
ATOM 1159 N N . VAL A 1 160 ? 27.052 8.530 -45.023 1.00 86.38 160 VAL A N 1
ATOM 1160 C CA . VAL A 1 160 ? 28.135 9.456 -45.398 1.00 86.38 160 VAL A CA 1
ATOM 1161 C C . VAL A 1 160 ? 29.179 8.733 -46.245 1.00 86.38 160 VAL A C 1
ATOM 1163 O O . VAL A 1 160 ? 29.449 9.170 -47.356 1.00 86.38 160 VAL A O 1
ATOM 1166 N N . ILE A 1 161 ? 29.654 7.564 -45.802 1.00 83.00 161 ILE A N 1
ATOM 1167 C CA . ILE A 1 161 ? 30.622 6.764 -46.568 1.00 83.00 161 ILE A CA 1
ATOM 1168 C C . ILE A 1 161 ? 30.070 6.410 -47.958 1.00 83.00 161 ILE A C 1
ATOM 1170 O O . ILE A 1 161 ? 30.798 6.499 -48.938 1.00 83.00 161 ILE A O 1
ATOM 1174 N N . LEU A 1 162 ? 28.784 6.055 -48.079 1.00 83.31 162 LEU A N 1
ATOM 1175 C CA . LEU A 1 162 ? 28.172 5.801 -49.388 1.00 83.31 162 LEU A CA 1
ATOM 1176 C C . LEU A 1 162 ? 28.198 7.049 -50.286 1.00 83.31 162 LEU A C 1
ATOM 1178 O O . LEU A 1 162 ? 28.499 6.933 -51.473 1.00 83.31 162 LEU A O 1
ATOM 1182 N N . LYS A 1 163 ? 27.898 8.236 -49.747 1.00 83.56 163 LYS A N 1
ATOM 1183 C CA . LYS A 1 163 ? 27.988 9.491 -50.512 1.00 83.56 163 LYS A CA 1
ATOM 1184 C C . LYS A 1 163 ? 29.419 9.755 -50.978 1.00 83.56 163 LYS A C 1
ATOM 1186 O O . LYS A 1 163 ? 29.604 10.102 -52.139 1.00 83.56 163 LYS A O 1
ATOM 1191 N N . ASP A 1 164 ? 30.403 9.491 -50.122 1.00 83.88 164 ASP A N 1
ATOM 1192 C CA . ASP A 1 164 ? 31.824 9.675 -50.435 1.00 83.88 164 ASP A CA 1
ATOM 1193 C C . ASP A 1 164 ? 32.332 8.693 -51.509 1.00 83.88 164 ASP A C 1
ATOM 1195 O O . ASP A 1 164 ? 33.339 8.956 -52.162 1.00 83.88 164 ASP A O 1
ATOM 1199 N N . THR A 1 165 ? 31.629 7.578 -51.757 1.00 81.62 165 THR A N 1
ATOM 1200 C CA . THR A 1 165 ? 31.977 6.649 -52.854 1.00 81.62 165 THR A CA 1
ATOM 1201 C C . THR A 1 165 ? 31.561 7.127 -54.246 1.00 81.62 165 THR A C 1
ATOM 1203 O O . THR A 1 165 ? 31.984 6.534 -55.239 1.00 81.62 165 THR A O 1
ATOM 1206 N N . VAL A 1 166 ? 30.754 8.188 -54.350 1.00 79.81 166 VAL A N 1
ATOM 1207 C CA . VAL A 1 166 ? 30.336 8.766 -55.631 1.00 79.81 166 VAL A CA 1
ATOM 1208 C C . VAL A 1 166 ? 31.023 10.114 -55.807 1.00 79.81 166 VAL A C 1
ATOM 1210 O O . VAL A 1 166 ? 30.607 11.122 -55.241 1.00 79.81 166 VAL A O 1
ATOM 1213 N N . LEU A 1 167 ? 32.069 10.143 -56.632 1.00 78.38 167 LEU A N 1
ATOM 1214 C CA . LEU A 1 167 ? 32.782 11.379 -56.935 1.00 78.38 167 LEU A CA 1
ATOM 1215 C C . LEU A 1 167 ? 31.919 12.264 -57.848 1.00 78.38 167 LEU A C 1
ATOM 1217 O O . LEU A 1 167 ? 31.644 11.909 -58.994 1.00 78.38 167 LEU A O 1
ATOM 1221 N N . ARG A 1 168 ? 31.480 13.417 -57.341 1.00 82.81 168 ARG A N 1
ATOM 1222 C CA . ARG A 1 168 ? 30.704 14.410 -58.096 1.00 82.81 168 ARG A CA 1
ATOM 1223 C C . ARG A 1 168 ? 31.504 15.704 -58.222 1.00 82.81 168 ARG A C 1
ATOM 1225 O O . ARG A 1 168 ? 32.185 16.103 -57.281 1.00 82.81 168 ARG A O 1
ATOM 1232 N N . ALA A 1 169 ? 31.431 16.343 -59.390 1.00 80.88 169 ALA A N 1
ATOM 1233 C CA . ALA A 1 169 ? 32.128 17.600 -59.640 1.00 80.88 169 ALA A CA 1
ATOM 1234 C C . ALA A 1 169 ? 31.591 18.713 -58.711 1.00 80.88 169 ALA A C 1
ATOM 1236 O O . ALA A 1 169 ? 30.370 18.848 -58.590 1.00 80.88 169 ALA A O 1
ATOM 1237 N N . PRO A 1 170 ? 32.469 19.495 -58.053 1.00 86.69 170 PRO A N 1
ATOM 1238 C CA . PRO A 1 170 ? 32.059 20.579 -57.157 1.00 86.69 170 PRO A CA 1
ATOM 1239 C C . PRO A 1 170 ? 31.553 21.828 -57.899 1.00 86.69 170 PRO A C 1
ATOM 1241 O O . PRO A 1 170 ? 30.857 22.642 -57.301 1.00 86.69 170 PRO A O 1
ATOM 1244 N N . PHE A 1 171 ? 31.897 21.981 -59.181 1.00 89.94 171 PHE A N 1
ATOM 1245 C CA . PHE A 1 171 ? 31.462 23.067 -60.062 1.00 89.94 171 PHE A CA 1
ATOM 1246 C C . PHE A 1 171 ? 31.447 22.593 -61.525 1.00 89.94 171 PHE A C 1
ATOM 1248 O O . PHE A 1 171 ? 32.048 21.566 -61.855 1.00 89.94 171 PHE A O 1
ATOM 1255 N N . ASP A 1 172 ? 30.773 23.344 -62.394 1.00 87.81 172 ASP A N 1
ATOM 1256 C CA . ASP A 1 172 ? 30.695 23.060 -63.830 1.00 87.81 172 ASP A CA 1
ATOM 1257 C C . ASP A 1 172 ? 32.034 23.343 -64.535 1.00 87.81 172 ASP A C 1
ATOM 1259 O O . ASP A 1 172 ? 32.622 24.413 -64.375 1.00 87.81 172 ASP A O 1
ATOM 1263 N N . GLY A 1 173 ? 32.532 22.397 -65.337 1.00 88.38 173 GLY A N 1
ATOM 1264 C CA . GLY A 1 173 ? 33.816 22.528 -66.034 1.00 88.38 173 GLY A CA 1
ATOM 1265 C C . GLY A 1 173 ? 34.152 21.339 -66.938 1.00 88.38 173 GLY A C 1
ATOM 1266 O O . GLY A 1 173 ? 33.348 20.423 -67.106 1.00 88.38 173 GLY A O 1
ATOM 1267 N N . ILE A 1 174 ? 35.357 21.349 -67.517 1.00 85.25 174 ILE A N 1
ATOM 1268 C CA . ILE A 1 174 ? 35.900 20.250 -68.333 1.00 85.25 174 ILE A CA 1
ATOM 1269 C C . ILE A 1 174 ? 36.995 19.495 -67.566 1.00 85.25 174 ILE A C 1
ATOM 1271 O O . ILE A 1 174 ? 37.819 20.098 -66.880 1.00 85.25 174 ILE A O 1
ATOM 1275 N N . VAL A 1 175 ? 37.015 18.164 -67.667 1.00 81.06 175 VAL A N 1
ATOM 1276 C CA . VAL A 1 175 ? 38.022 17.319 -67.005 1.00 81.06 175 VAL A CA 1
ATOM 1277 C C . VAL A 1 175 ? 39.337 17.400 -67.785 1.00 81.06 175 VAL A C 1
ATOM 1279 O O . VAL A 1 175 ? 39.403 16.935 -68.918 1.00 81.06 175 VAL A O 1
ATOM 1282 N N . ALA A 1 176 ? 40.379 17.987 -67.188 1.00 78.06 176 ALA A N 1
ATOM 1283 C CA . ALA A 1 176 ? 41.676 18.167 -67.849 1.00 78.06 176 ALA A CA 1
ATOM 1284 C C . ALA A 1 176 ? 42.506 16.871 -67.926 1.00 78.06 176 ALA A C 1
ATOM 1286 O O . ALA A 1 176 ? 43.128 16.604 -68.950 1.00 78.06 176 ALA A O 1
ATOM 1287 N N . TYR A 1 177 ? 42.501 16.056 -66.864 1.00 81.12 177 TYR A N 1
ATOM 1288 C CA . TYR A 1 177 ? 43.211 14.774 -66.796 1.00 81.12 177 TYR A CA 1
ATOM 1289 C C . TYR A 1 177 ? 42.420 13.778 -65.945 1.00 81.12 177 TYR A C 1
ATOM 1291 O O . TYR A 1 177 ? 41.922 14.133 -64.876 1.00 81.12 177 TYR A O 1
ATOM 1299 N N . LEU A 1 178 ? 42.317 12.530 -66.406 1.00 81.31 178 LEU A N 1
ATOM 1300 C CA . LEU A 1 178 ? 41.614 11.450 -65.714 1.00 81.31 178 LEU A CA 1
ATOM 1301 C C . LEU A 1 178 ? 42.572 10.275 -65.486 1.00 81.31 178 LEU A C 1
ATOM 1303 O O . LEU A 1 178 ? 42.828 9.491 -66.394 1.00 81.31 178 LEU A O 1
ATOM 1307 N N . ASN A 1 179 ? 43.076 10.143 -64.259 1.00 80.81 179 ASN A N 1
ATOM 1308 C CA . ASN A 1 179 ? 43.980 9.060 -63.862 1.00 80.81 179 ASN A CA 1
ATOM 1309 C C . ASN A 1 179 ? 43.244 8.028 -62.993 1.00 80.81 179 ASN A C 1
ATOM 1311 O O . ASN A 1 179 ? 43.568 7.861 -61.819 1.00 80.81 179 ASN A O 1
ATOM 1315 N N . ILE A 1 180 ? 42.235 7.350 -63.550 1.00 79.56 180 ILE A N 1
ATOM 1316 C CA . ILE A 1 180 ? 41.563 6.222 -62.883 1.00 79.56 180 ILE A CA 1
ATOM 1317 C C . ILE A 1 180 ? 41.729 4.941 -63.700 1.00 79.56 180 ILE A C 1
ATOM 1319 O O . ILE A 1 180 ? 41.704 4.962 -64.929 1.00 79.56 180 ILE A O 1
ATOM 1323 N N . ARG A 1 181 ? 41.885 3.816 -63.004 1.00 73.62 181 ARG A N 1
ATOM 1324 C CA . ARG A 1 181 ? 41.795 2.467 -63.571 1.00 73.62 181 ARG A CA 1
ATOM 1325 C C . ARG A 1 181 ? 40.535 1.821 -63.013 1.00 73.62 181 ARG A C 1
ATOM 1327 O O . ARG A 1 181 ? 40.337 1.823 -61.800 1.00 73.62 181 ARG A O 1
ATOM 1334 N N . GLU A 1 182 ? 39.663 1.325 -63.884 1.00 78.19 182 GLU A N 1
ATOM 1335 C CA . GLU A 1 182 ? 38.456 0.621 -63.451 1.00 78.19 182 GLU A CA 1
ATOM 1336 C C . GLU A 1 182 ? 38.820 -0.749 -62.882 1.00 78.19 182 GLU A C 1
ATOM 1338 O O . GLU A 1 182 ? 39.259 -1.627 -63.618 1.00 78.19 182 GLU A O 1
ATOM 1343 N N . GLY A 1 183 ? 38.595 -0.923 -61.578 1.00 69.06 183 GLY A N 1
ATOM 1344 C CA . GLY A 1 183 ? 38.967 -2.146 -60.874 1.00 69.06 183 GLY A CA 1
ATOM 1345 C C . GLY A 1 183 ? 40.479 -2.238 -60.655 1.00 69.06 183 GLY A C 1
ATOM 1346 O O . GLY A 1 183 ? 41.279 -1.992 -61.555 1.00 69.06 183 GLY A O 1
ATOM 1347 N N . LEU A 1 184 ? 40.866 -2.564 -59.424 1.00 52.00 184 LEU A N 1
ATOM 1348 C CA . LEU A 1 184 ? 42.167 -3.181 -59.174 1.00 52.00 184 LEU A CA 1
ATOM 1349 C C . LEU A 1 184 ? 42.109 -4.639 -59.627 1.00 52.00 184 LEU A C 1
ATOM 1351 O O . LEU A 1 184 ? 41.060 -5.273 -59.360 1.00 52.00 184 LEU A O 1
#

Secondary structure (DSSP, 8-state):
--HHHHHHHHHHHHHHHHHHHHHHHHHHHHHHHHHHHHHHHHHHHHHHHHHHHHHHHHHHHHHHHHHHHHHHHHHHHHHHHHHTT-S-HHHHHHHHHHHHHHHHHHHHHHHHHHHHHHHHHHHHHHHHHHHHHHHHHHHHHHHHHHHHHHHHHHHHHHHHHHHHTS---SSS---S-----S--